Protein AF-A0A2N2G9H5-F1 (afdb_monomer)

Solvent-accessible surface area (backbone atoms only — not comparable to full-atom values): 12113 Å² total; per-residue (Å²): 134,80,86,80,82,79,78,78,81,79,76,74,65,81,78,79,70,80,81,74,80,72,77,79,80,73,71,78,76,74,79,79,77,88,56,74,57,44,46,71,55,47,49,45,27,59,34,49,84,38,62,69,59,37,53,53,45,53,61,76,36,58,95,49,56,60,70,58,28,41,51,41,46,48,41,62,75,26,62,93,36,66,66,42,25,46,45,45,44,53,30,28,74,73,37,44,30,42,76,22,28,35,58,70,42,77,48,70,64,73,96,61,43,79,41,43,39,34,58,36,78,52,44,81,94,37,27,63,55,44,56,25,49,37,52,31,53,51,54,51,47,55,51,53,53,50,49,25,64,73,67,75,45,86,65,97,61,74,86,54,30,36,43,36,18,22,18,33,62,64,66,100,69,68,68,37,54,50,52,45,85,73,36,39,38,39,25,80,75,14,84,53,55,80,46,51,64,43,38,28,57,48,50,54,54,34,44,57,73,47,101

pLDDT: mean 86.91, std 17.07, range [36.56, 98.69]

Secondary structure (DSSP, 8-state):
--PPPPPP--PPPGGGSS---PPP--PPPPPPP--SS-HHHHHHHHHTT-HHHHHHHHHHTTT--HHHHHHHHHHHHTTT-HHHHHHHHHHHHHH--EEEEPPPEEEE-GGG-EEEEEE--S-GGGHHHHHHHHHHHHHHHHHHHHHHHHHTS--S---SS-EEEEEEEESS-S-SEEEETTEEEEETT-TTTTSHHHHHHHHHHHHHHT-

Sequence (211 aa):
MKNPEIPPAMKMPVEAQAKLEKPAIVPPAQPASSLLVLSSRAAEILYADDEPGRKSALASCSGKVEKELVRCLLAVRYADDAKAAGLARDLYDRAEVVAGLEKARRTEFGYRGEIQLVPERPVGRYREHLRWVLSAFT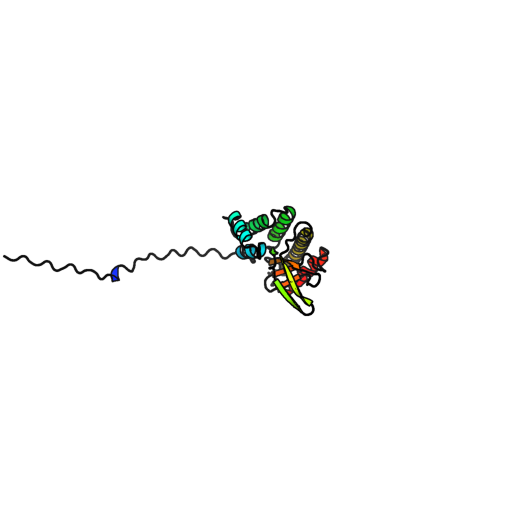EIDDIYSALEKRAGKPMKYRWKGLELRFFRSVNRTTPAAFASAWYVAYNVSGSLMRSAEGVRDTLVHELFHMN

Structure (mmCIF, N/CA/C/O backbone):
data_AF-A0A2N2G9H5-F1
#
_entry.id   AF-A0A2N2G9H5-F1
#
loop_
_atom_site.group_PDB
_atom_site.id
_atom_site.type_symbol
_atom_site.label_atom_id
_atom_site.label_alt_id
_atom_site.label_comp_id
_atom_site.label_asym_id
_atom_site.label_entity_id
_atom_site.label_seq_id
_atom_site.pdbx_PDB_ins_code
_atom_site.Cartn_x
_atom_site.Cartn_y
_atom_site.Cartn_z
_atom_site.occupancy
_atom_site.B_iso_or_equiv
_atom_site.auth_seq_id
_atom_site.auth_comp_id
_atom_site.auth_asym_id
_atom_site.auth_atom_id
_atom_site.pdbx_PDB_model_num
ATOM 1 N N . MET A 1 1 ? -75.885 54.909 -34.859 1.00 43.94 1 MET A N 1
ATOM 2 C CA . MET A 1 1 ? -75.096 56.011 -34.268 1.00 43.94 1 MET A CA 1
ATOM 3 C C . MET A 1 1 ? -74.151 55.412 -33.234 1.00 43.94 1 MET A C 1
ATOM 5 O O . MET A 1 1 ? -74.637 54.715 -32.362 1.00 43.94 1 MET A O 1
ATOM 9 N N . LYS A 1 2 ? -72.842 55.659 -33.411 1.00 45.47 2 LYS A N 1
ATOM 10 C CA . LYS A 1 2 ? -71.681 55.394 -32.529 1.00 45.47 2 LYS A CA 1
ATOM 11 C C . LYS A 1 2 ? -71.500 53.979 -31.936 1.00 45.47 2 LYS A C 1
ATOM 13 O O . LYS A 1 2 ? -72.146 53.609 -30.966 1.00 45.47 2 LYS A O 1
ATOM 18 N N . ASN A 1 3 ? -70.506 53.266 -32.481 1.00 36.56 3 ASN A N 1
ATOM 19 C CA . ASN A 1 3 ? -69.748 52.227 -31.773 1.00 36.56 3 ASN A CA 1
ATOM 20 C C . ASN A 1 3 ? -69.145 52.810 -30.481 1.00 36.56 3 ASN A C 1
ATOM 22 O O . ASN A 1 3 ? -68.511 53.865 -30.563 1.00 36.56 3 ASN A O 1
ATOM 26 N N . PRO A 1 4 ? -69.268 52.136 -29.327 1.00 52.50 4 PRO A N 1
ATOM 27 C CA . PRO A 1 4 ? -68.401 52.384 -28.187 1.00 52.50 4 PRO A CA 1
ATOM 28 C C . PRO A 1 4 ? -67.068 51.641 -28.365 1.00 52.50 4 PRO A C 1
ATOM 30 O O . PRO A 1 4 ? -67.030 50.442 -28.641 1.00 52.50 4 PRO A O 1
ATOM 33 N N . GLU A 1 5 ? -65.977 52.394 -28.244 1.00 44.81 5 GLU A N 1
ATOM 34 C CA . GLU A 1 5 ? -64.592 51.928 -28.292 1.00 44.81 5 GLU A CA 1
ATOM 35 C C . GLU A 1 5 ? -64.309 50.907 -27.181 1.00 44.81 5 GLU A C 1
ATOM 37 O O . GLU A 1 5 ? -64.547 51.161 -26.000 1.00 44.81 5 GLU A O 1
ATOM 42 N N . ILE A 1 6 ? -63.766 49.751 -27.566 1.00 51.91 6 ILE A N 1
ATOM 43 C CA . ILE A 1 6 ? -63.159 48.796 -26.638 1.00 51.91 6 ILE A CA 1
ATOM 44 C C . ILE A 1 6 ? -61.759 49.338 -26.304 1.00 51.91 6 ILE A C 1
ATOM 46 O O . ILE A 1 6 ? -60.957 49.512 -27.227 1.00 51.91 6 ILE A O 1
ATOM 50 N N . PRO A 1 7 ? -61.433 49.617 -25.030 1.00 59.09 7 PRO A N 1
ATOM 51 C CA . PRO A 1 7 ? -60.098 50.066 -24.656 1.00 59.09 7 PRO A CA 1
ATOM 52 C C . PRO A 1 7 ? -59.054 48.971 -24.940 1.00 59.09 7 PRO A C 1
ATOM 54 O O . PRO A 1 7 ? -59.356 47.779 -24.826 1.00 59.09 7 PRO A O 1
ATOM 57 N N . PRO A 1 8 ? -57.819 49.345 -25.314 1.00 53.47 8 PRO A N 1
ATOM 58 C CA . PRO A 1 8 ? -56.785 48.387 -25.675 1.00 53.47 8 PRO A CA 1
ATOM 59 C C . PRO A 1 8 ? -56.435 47.480 -24.492 1.00 53.47 8 PRO A C 1
ATOM 61 O O . PRO A 1 8 ? -56.305 47.933 -23.354 1.00 53.47 8 PRO A O 1
ATOM 64 N N . ALA A 1 9 ? -56.240 46.192 -24.784 1.00 53.19 9 ALA A N 1
ATOM 65 C CA . ALA A 1 9 ? -5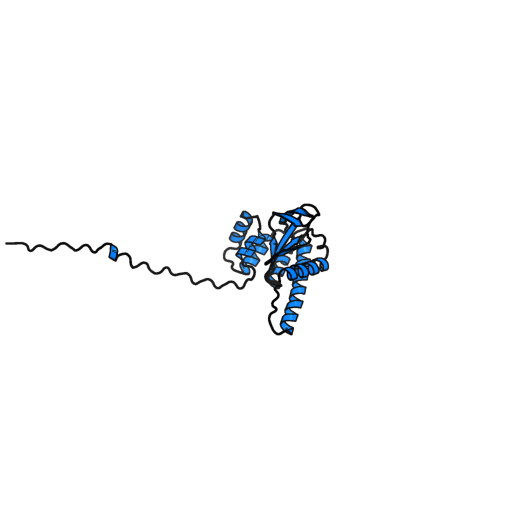5.714 45.222 -23.838 1.00 53.19 9 ALA A CA 1
ATOM 66 C C . ALA A 1 9 ? -54.396 45.743 -23.243 1.00 53.19 9 ALA A C 1
ATOM 68 O O . ALA A 1 9 ? -53.401 45.898 -23.959 1.00 53.19 9 ALA A O 1
ATOM 69 N N . MET A 1 10 ? -54.384 46.009 -21.933 1.00 44.53 10 MET A N 1
ATOM 70 C CA . MET A 1 10 ? -53.147 46.223 -21.191 1.00 44.53 10 MET A CA 1
ATOM 71 C C . MET A 1 10 ? -52.286 44.973 -21.357 1.00 44.53 10 MET A C 1
ATOM 73 O O . MET A 1 10 ? -52.579 43.912 -20.805 1.00 44.53 10 MET A O 1
ATOM 77 N N . LYS A 1 11 ? -51.216 45.100 -22.143 1.00 50.56 11 LYS A N 1
ATOM 78 C CA . LYS A 1 11 ? -50.116 44.142 -22.133 1.00 50.56 11 LYS A CA 1
ATOM 79 C C . LYS A 1 11 ? -49.563 44.128 -20.715 1.00 50.56 11 LYS A C 1
ATOM 81 O O . LYS A 1 11 ? -49.077 45.150 -20.233 1.00 50.56 11 LYS A O 1
ATOM 86 N N . MET A 1 12 ? -49.668 42.984 -20.049 1.00 45.59 12 MET A N 1
ATOM 87 C CA . MET A 1 12 ? -48.975 42.777 -18.786 1.00 45.59 12 MET A CA 1
ATOM 88 C C . MET A 1 12 ? -47.469 43.011 -18.996 1.00 45.59 12 MET A C 1
ATOM 90 O O . MET A 1 12 ? -46.934 42.582 -20.025 1.00 45.59 12 MET A O 1
ATOM 94 N N . PRO A 1 13 ? -46.776 43.680 -18.059 1.00 50.97 13 PRO A N 1
ATOM 95 C CA . PRO A 1 13 ? -45.328 43.813 -18.108 1.00 50.97 13 PRO A CA 1
ATOM 96 C C . PRO A 1 13 ? -44.664 42.432 -18.139 1.00 50.97 13 PRO A C 1
ATOM 98 O O . PRO A 1 13 ? -45.049 41.526 -17.399 1.00 50.97 13 PRO A O 1
ATOM 101 N N . VAL A 1 14 ? -43.631 42.295 -18.974 1.00 52.47 14 VAL A N 1
ATOM 102 C CA . VAL A 1 14 ? -42.796 41.086 -19.142 1.00 52.47 14 VAL A CA 1
ATOM 103 C C . VAL A 1 14 ? -42.164 40.622 -17.814 1.00 52.47 14 VAL A C 1
ATOM 105 O O . VAL A 1 14 ? -41.787 39.463 -17.663 1.00 52.47 14 VAL A O 1
ATOM 108 N N . GLU A 1 15 ? -42.132 41.489 -16.803 1.00 48.41 15 GLU A N 1
ATOM 109 C CA . GLU A 1 15 ? -41.592 41.208 -15.469 1.00 48.41 15 GLU A CA 1
ATOM 110 C C . GLU A 1 15 ? -42.448 40.258 -14.610 1.00 48.41 15 GLU A C 1
ATOM 112 O O . GLU A 1 15 ? -41.979 39.788 -13.577 1.00 48.41 15 GLU A O 1
ATOM 117 N N . ALA A 1 16 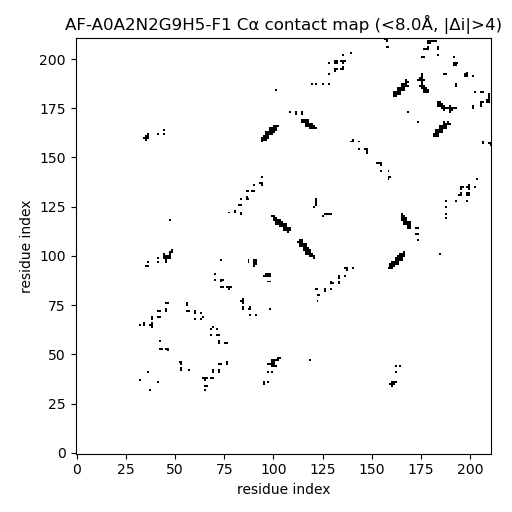? -43.668 39.903 -15.030 1.00 44.44 16 ALA A N 1
ATOM 118 C CA . ALA A 1 16 ? -44.533 38.989 -14.275 1.00 44.44 16 ALA A CA 1
ATOM 119 C C . ALA A 1 16 ? -44.387 37.495 -14.646 1.00 44.44 16 ALA A C 1
ATOM 121 O O . ALA A 1 16 ? -45.103 36.663 -14.090 1.00 44.44 16 ALA A O 1
ATOM 122 N N . GLN A 1 17 ? -43.481 37.125 -15.562 1.00 45.22 17 GLN A N 1
ATOM 123 C CA . GLN A 1 17 ? -43.226 35.716 -15.922 1.00 45.22 17 GLN A CA 1
ATOM 124 C C . GLN A 1 17 ? -41.964 35.121 -15.277 1.00 45.22 17 GLN A C 1
ATOM 126 O O . GLN A 1 17 ? -41.773 33.907 -15.298 1.00 45.22 17 GLN A O 1
ATOM 131 N N . ALA A 1 18 ? -41.130 35.937 -14.632 1.00 46.59 18 ALA A N 1
ATOM 132 C CA . ALA A 1 18 ? -39.901 35.487 -13.985 1.00 46.59 18 ALA A CA 1
ATOM 133 C C . ALA A 1 18 ? -40.125 35.171 -12.497 1.00 46.59 18 ALA A C 1
ATOM 135 O O . ALA A 1 18 ? -39.531 35.807 -11.631 1.00 46.59 18 ALA A O 1
ATOM 136 N N . LYS A 1 19 ? -41.029 34.237 -12.167 1.00 49.28 19 LYS A N 1
ATOM 137 C CA . LYS A 1 19 ? -41.153 33.729 -10.783 1.00 49.28 19 LYS A CA 1
ATOM 138 C C . LYS A 1 19 ? -41.874 32.386 -10.663 1.00 49.28 19 LYS A C 1
ATOM 140 O O . LYS A 1 19 ? -42.685 32.190 -9.770 1.00 49.28 19 LYS A O 1
ATOM 145 N N . LEU A 1 20 ? -41.562 31.439 -11.544 1.00 47.19 20 LEU A N 1
ATOM 146 C CA . LEU A 1 20 ? -41.894 30.022 -11.345 1.00 47.19 20 LEU A CA 1
ATOM 147 C C . LEU A 1 20 ? -40.741 29.124 -11.827 1.00 47.19 20 LEU A C 1
ATOM 149 O O . LEU A 1 20 ? -40.961 28.098 -12.466 1.00 47.19 20 LEU A O 1
ATOM 153 N N . GLU A 1 21 ? -39.492 29.481 -11.515 1.00 50.25 21 GLU A N 1
ATOM 154 C CA . GLU A 1 21 ? -38.440 28.465 -11.494 1.00 50.25 21 GLU A CA 1
ATOM 155 C C . GLU A 1 21 ? -38.675 27.594 -10.261 1.00 50.25 21 GLU A C 1
ATOM 157 O O . GLU A 1 21 ? -38.522 28.026 -9.117 1.00 50.25 21 GLU A O 1
ATOM 162 N N . LYS A 1 22 ? -39.139 26.365 -10.511 1.00 51.03 22 LYS A N 1
ATOM 163 C CA . LYS A 1 22 ? -39.199 25.310 -9.500 1.00 51.03 22 LYS A CA 1
ATOM 164 C C . LYS A 1 22 ? -37.832 25.250 -8.808 1.00 51.03 22 LYS A C 1
ATOM 166 O O . LYS A 1 22 ? -36.831 25.189 -9.524 1.00 51.03 22 LYS A O 1
ATOM 171 N N . PRO A 1 23 ? -37.767 25.238 -7.464 1.00 47.31 23 PRO A N 1
ATOM 172 C CA . PRO A 1 23 ? -36.505 25.057 -6.766 1.00 47.31 23 PRO A CA 1
ATOM 173 C C . PRO A 1 23 ? -35.827 23.811 -7.324 1.00 47.31 23 PRO A C 1
ATOM 175 O O . PRO A 1 23 ? -36.449 22.744 -7.379 1.00 47.31 23 PRO A O 1
ATOM 178 N N . ALA A 1 24 ? -34.583 23.957 -7.779 1.00 52.59 24 ALA A N 1
ATOM 179 C CA . ALA A 1 24 ? -33.766 22.813 -8.134 1.00 52.59 24 ALA A CA 1
ATOM 180 C C . ALA A 1 24 ? -33.787 21.865 -6.932 1.00 52.59 24 ALA A C 1
ATOM 182 O O . ALA A 1 24 ? -33.439 22.258 -5.817 1.00 52.59 24 ALA A O 1
ATOM 183 N N . ILE A 1 25 ? -34.270 20.642 -7.149 1.00 49.50 25 ILE A N 1
ATOM 184 C CA . ILE A 1 25 ? -34.198 19.579 -6.156 1.00 49.50 25 ILE A CA 1
ATOM 185 C C . ILE A 1 25 ? -32.706 19.351 -5.944 1.00 49.50 25 ILE A C 1
ATOM 187 O O . ILE A 1 25 ? -32.054 18.711 -6.767 1.00 49.50 25 ILE A O 1
ATOM 191 N N . VAL A 1 26 ? -32.152 19.949 -4.888 1.00 50.72 26 VAL A N 1
ATOM 192 C CA . VAL A 1 26 ? -30.794 19.664 -4.438 1.00 50.72 26 VAL A CA 1
ATOM 193 C C . VAL A 1 26 ? -30.799 18.173 -4.115 1.00 50.72 26 VAL A C 1
ATOM 195 O O . VAL A 1 26 ? -31.575 17.761 -3.245 1.00 50.72 26 VAL A O 1
ATOM 198 N N . PRO A 1 27 ? -30.027 17.341 -4.838 1.00 51.25 27 PRO A N 1
ATOM 199 C CA . PRO A 1 27 ? -29.947 15.926 -4.525 1.00 51.25 27 PRO A CA 1
ATOM 200 C C . PRO A 1 27 ? -29.579 15.786 -3.047 1.00 51.25 27 PRO A C 1
ATOM 202 O O . PRO A 1 27 ? -28.735 16.558 -2.576 1.00 51.25 27 PRO A O 1
ATOM 205 N N . PRO A 1 28 ? -30.197 14.856 -2.299 1.00 50.81 28 PRO A N 1
ATOM 206 C CA . PRO A 1 28 ? -29.823 14.641 -0.912 1.00 50.81 28 PRO A CA 1
ATOM 207 C C . PRO A 1 28 ? -28.308 14.444 -0.848 1.00 50.81 28 PRO A C 1
ATOM 209 O O . PRO A 1 28 ? -27.750 13.656 -1.617 1.00 50.81 28 PRO A O 1
ATOM 212 N N . ALA A 1 29 ? -27.650 15.218 0.021 1.00 53.72 29 ALA A N 1
ATOM 213 C CA . ALA A 1 29 ? -26.215 15.118 0.231 1.00 53.72 29 ALA A CA 1
ATOM 214 C C . ALA A 1 29 ? -25.878 13.647 0.489 1.00 53.72 29 ALA A C 1
ATOM 216 O O . ALA A 1 29 ? -26.474 13.017 1.367 1.00 53.72 29 ALA A O 1
ATOM 217 N N . GLN A 1 30 ? -24.977 13.087 -0.321 1.00 56.06 30 GLN A N 1
ATOM 218 C CA . GLN A 1 30 ? -24.529 11.719 -0.107 1.00 56.06 30 GLN A CA 1
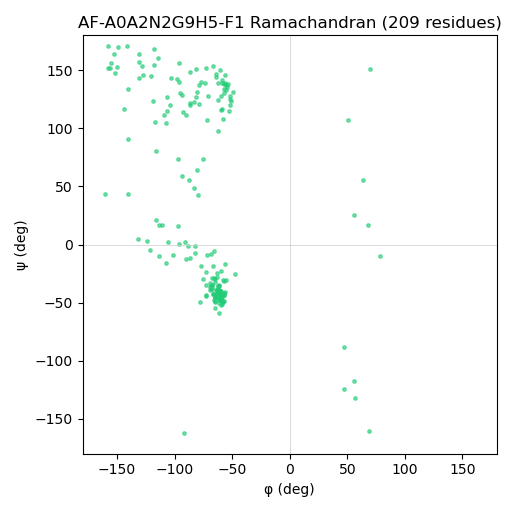ATOM 219 C C . GLN A 1 30 ? -23.991 11.608 1.326 1.00 56.06 30 GLN A C 1
ATOM 221 O O . GLN A 1 30 ? -23.307 12.532 1.783 1.00 56.06 30 GLN A O 1
ATOM 226 N N . PRO A 1 31 ? -24.321 10.529 2.056 1.00 57.75 31 PRO A N 1
ATOM 227 C CA . PRO A 1 31 ? -23.803 10.341 3.401 1.00 57.75 31 PRO A CA 1
ATOM 228 C C . PRO A 1 31 ? -22.274 10.417 3.369 1.00 57.75 31 PRO A C 1
ATOM 230 O O . PRO A 1 31 ? -21.639 9.859 2.473 1.00 57.75 31 PRO A O 1
ATOM 233 N N . ALA A 1 32 ? -21.690 11.141 4.326 1.00 66.12 32 ALA A N 1
ATOM 234 C CA . ALA A 1 32 ? -20.244 11.276 4.431 1.00 66.12 32 ALA A CA 1
ATOM 235 C C . ALA A 1 32 ? -19.599 9.885 4.553 1.00 66.12 32 ALA A C 1
ATOM 237 O O . ALA A 1 32 ? -20.039 9.062 5.359 1.00 66.12 32 ALA A O 1
ATOM 238 N N . SER A 1 33 ? -18.573 9.623 3.740 1.00 68.44 33 SER A N 1
ATOM 239 C CA . SER A 1 33 ? -17.847 8.352 3.762 1.00 68.44 33 SER A CA 1
ATOM 240 C C . SER A 1 33 ? -17.241 8.099 5.145 1.00 68.44 33 SER A C 1
ATOM 242 O O . SER A 1 33 ? -16.682 9.002 5.767 1.00 68.44 33 SER A O 1
ATOM 244 N N . SER A 1 34 ? -17.316 6.852 5.611 1.00 74.31 34 SER A N 1
ATOM 245 C CA . SER A 1 34 ? -16.632 6.409 6.829 1.00 74.31 34 SER A CA 1
ATOM 246 C C . SER A 1 34 ? -15.162 6.046 6.587 1.00 74.31 34 SER A C 1
ATOM 248 O O . SER A 1 34 ? -14.484 5.615 7.517 1.00 74.31 34 SER A O 1
ATOM 250 N N . LEU A 1 35 ? -14.676 6.134 5.344 1.00 79.06 35 LEU A N 1
ATOM 251 C CA . LEU A 1 35 ? -13.315 5.753 4.990 1.00 79.06 35 LEU A CA 1
ATOM 252 C C . LEU A 1 35 ? -12.321 6.853 5.344 1.00 79.06 35 LEU A C 1
ATOM 254 O O . LEU A 1 35 ? -12.456 7.998 4.919 1.00 79.06 35 LEU A O 1
ATOM 258 N N . LEU A 1 36 ? -11.241 6.467 6.023 1.00 86.06 36 LEU A N 1
ATOM 259 C CA . LEU A 1 36 ? -10.101 7.359 6.249 1.00 86.06 36 LEU A CA 1
ATOM 260 C C . LEU A 1 36 ? -9.271 7.586 4.973 1.00 86.06 36 LEU A C 1
ATOM 262 O O . LEU A 1 36 ? -8.598 8.608 4.852 1.00 86.06 36 LEU A O 1
ATOM 266 N N . VAL A 1 37 ? -9.334 6.654 4.014 1.00 90.56 37 VAL A N 1
ATOM 267 C CA . VAL A 1 37 ? -8.837 6.830 2.641 1.00 90.56 37 VAL A CA 1
ATOM 268 C C . VAL A 1 37 ? -10.023 6.729 1.694 1.00 90.56 37 VAL A C 1
ATOM 270 O O . VAL A 1 37 ? -10.540 5.639 1.449 1.00 90.56 37 VAL A O 1
ATOM 273 N N . LEU A 1 38 ? -10.453 7.871 1.160 1.00 94.12 38 LEU A N 1
ATOM 274 C CA . LEU A 1 38 ? -11.573 7.935 0.222 1.00 94.12 38 LEU A CA 1
ATOM 275 C C . LEU A 1 38 ? -11.290 7.108 -1.038 1.00 94.12 38 LEU A C 1
ATOM 277 O O . LEU A 1 38 ? -10.150 6.998 -1.487 1.00 94.12 38 LEU A O 1
ATOM 281 N N . SER A 1 39 ? -12.340 6.580 -1.663 1.00 94.56 39 SER A N 1
ATOM 282 C CA . SER A 1 39 ? -12.217 5.766 -2.879 1.00 94.56 39 SER A CA 1
ATOM 283 C C . SER A 1 39 ? -11.589 6.524 -4.060 1.00 94.56 39 SER A C 1
ATOM 285 O O . SER A 1 39 ? -10.784 5.954 -4.799 1.00 94.56 39 SER A O 1
ATOM 287 N N . SER A 1 40 ? -11.865 7.827 -4.192 1.00 94.31 40 SER A N 1
ATOM 288 C CA . SER A 1 40 ? -11.196 8.717 -5.154 1.00 94.31 40 SER A CA 1
ATOM 289 C C . SER A 1 40 ? -9.691 8.799 -4.899 1.00 94.31 40 SER A C 1
ATOM 291 O O . SER A 1 40 ? -8.885 8.685 -5.824 1.00 94.31 40 SER A O 1
ATOM 293 N N . ARG A 1 41 ? -9.307 8.913 -3.626 1.00 95.81 41 ARG A N 1
ATOM 294 C CA . ARG A 1 41 ? -7.910 8.962 -3.209 1.00 95.81 41 ARG A CA 1
ATOM 295 C C . ARG A 1 41 ? -7.202 7.624 -3.404 1.00 95.81 41 ARG A C 1
ATOM 297 O O . ARG A 1 41 ? -6.064 7.598 -3.864 1.00 95.81 41 ARG A O 1
ATOM 304 N N . ALA A 1 42 ? -7.885 6.513 -3.135 1.00 97.25 42 ALA A N 1
ATOM 305 C CA . ALA A 1 42 ? -7.386 5.176 -3.434 1.00 97.25 42 ALA A CA 1
ATOM 306 C C . ALA A 1 42 ? -7.103 5.010 -4.938 1.00 97.25 42 ALA A C 1
ATOM 308 O O . ALA A 1 42 ? -6.032 4.532 -5.307 1.00 97.25 42 ALA A O 1
ATOM 309 N N . ALA A 1 43 ? -8.012 5.462 -5.812 1.00 97.62 43 ALA A N 1
ATOM 310 C CA . ALA A 1 43 ? -7.796 5.443 -7.260 1.00 97.62 43 ALA A CA 1
ATOM 311 C C . ALA A 1 43 ? -6.581 6.289 -7.678 1.00 97.62 43 ALA A C 1
ATOM 313 O O . ALA A 1 43 ? -5.797 5.867 -8.524 1.00 97.62 43 ALA A O 1
ATOM 314 N N . GLU A 1 44 ? -6.392 7.462 -7.072 1.00 97.12 44 GLU A N 1
ATOM 315 C CA . GLU A 1 44 ? -5.213 8.299 -7.316 1.00 97.12 44 GLU A CA 1
ATOM 316 C C . GLU A 1 44 ? -3.912 7.587 -6.969 1.00 97.12 44 GLU A C 1
ATOM 318 O O . GLU A 1 44 ? -3.017 7.533 -7.804 1.00 97.12 44 GLU A O 1
ATOM 323 N N . ILE A 1 45 ? -3.788 7.022 -5.769 1.00 97.50 45 ILE A N 1
ATOM 324 C CA . ILE A 1 45 ? -2.519 6.415 -5.355 1.00 97.50 45 ILE A CA 1
ATOM 325 C C . ILE A 1 45 ? -2.272 5.065 -6.023 1.00 97.50 45 ILE A C 1
ATOM 327 O O . ILE A 1 45 ? -1.122 4.717 -6.257 1.00 97.50 45 ILE A O 1
ATOM 331 N N . LEU A 1 46 ? -3.308 4.294 -6.367 1.00 98.25 46 LEU A N 1
ATOM 332 C CA . LEU A 1 46 ? -3.125 3.005 -7.043 1.00 98.25 46 LEU A CA 1
ATOM 333 C C . LEU A 1 46 ? -2.509 3.172 -8.433 1.00 98.25 46 LEU A C 1
ATOM 335 O O . LEU A 1 46 ? -1.735 2.315 -8.864 1.00 98.25 46 LEU A O 1
ATOM 339 N N . TYR A 1 47 ? -2.821 4.276 -9.109 1.00 97.75 47 TYR A N 1
ATOM 340 C CA . TYR A 1 47 ? -2.351 4.550 -10.463 1.00 97.75 47 TYR A CA 1
ATOM 341 C C . TYR A 1 47 ? -1.274 5.643 -10.520 1.00 97.75 47 TYR A C 1
ATOM 343 O O . TYR A 1 47 ? -0.535 5.673 -11.492 1.00 97.75 47 TYR A O 1
ATOM 351 N N . ALA A 1 48 ? -1.098 6.452 -9.469 1.00 94.00 48 ALA A N 1
ATOM 352 C CA . ALA A 1 48 ? -0.099 7.517 -9.317 1.00 94.00 48 ALA A CA 1
ATOM 353 C C . ALA A 1 48 ? 0.012 8.459 -10.532 1.00 94.00 48 ALA A C 1
ATOM 355 O O . ALA A 1 48 ? -0.671 9.483 -10.567 1.00 94.00 48 ALA A O 1
ATOM 356 N N . ASP A 1 49 ? 0.860 8.107 -11.503 1.00 92.38 49 ASP A N 1
ATOM 357 C CA . ASP A 1 49 ? 1.141 8.868 -12.730 1.00 92.38 49 ASP A CA 1
ATOM 358 C C . ASP A 1 49 ? 0.491 8.248 -13.996 1.00 92.38 49 ASP A C 1
ATOM 360 O O . ASP A 1 49 ? 0.654 8.757 -15.103 1.00 92.38 49 ASP A O 1
ATOM 364 N N . ASP A 1 50 ? -0.269 7.156 -13.852 1.00 96.50 50 ASP A N 1
ATOM 365 C CA . ASP A 1 50 ? -0.957 6.418 -14.922 1.00 96.50 50 ASP A CA 1
ATOM 366 C C . ASP A 1 50 ? -2.435 6.829 -15.044 1.00 96.50 50 ASP A C 1
ATOM 368 O O . ASP A 1 50 ? -3.362 6.109 -14.660 1.00 96.50 50 ASP A O 1
ATOM 372 N N . GLU A 1 51 ? -2.670 8.027 -15.583 1.00 96.62 51 GLU A N 1
ATOM 373 C CA . GLU A 1 51 ? -4.027 8.543 -15.794 1.00 96.62 51 GLU A CA 1
ATOM 374 C C . GLU A 1 51 ? -4.897 7.664 -16.717 1.00 96.62 51 GLU A C 1
ATOM 376 O O . GLU A 1 51 ? -6.069 7.436 -16.388 1.00 96.62 51 GLU A O 1
ATOM 381 N N . PRO A 1 52 ? -4.387 7.142 -17.853 1.00 97.88 52 PRO A N 1
ATOM 382 C CA . PRO A 1 52 ? -5.162 6.240 -18.702 1.00 97.88 52 PRO A CA 1
ATOM 383 C C . PRO A 1 52 ? -5.570 4.955 -17.972 1.00 97.88 52 PRO A C 1
ATOM 385 O O . PRO A 1 52 ? -6.738 4.560 -18.041 1.00 97.88 52 PRO A O 1
ATOM 388 N N . GLY A 1 53 ? -4.647 4.336 -17.225 1.00 97.44 53 GLY A N 1
ATOM 389 C CA . GLY A 1 53 ? -4.935 3.160 -16.408 1.00 97.44 53 GLY A CA 1
ATOM 390 C C . GLY A 1 53 ? -5.973 3.450 -15.329 1.00 97.44 53 GLY A C 1
ATOM 391 O O . GLY A 1 53 ? -6.922 2.679 -15.172 1.00 97.44 53 GLY A O 1
ATOM 392 N N . ARG A 1 54 ? -5.875 4.609 -14.660 1.00 98.19 54 ARG A N 1
ATOM 393 C CA . ARG A 1 54 ? -6.856 5.054 -13.658 1.00 98.19 54 ARG A CA 1
ATOM 394 C C . ARG A 1 54 ? -8.265 5.141 -14.239 1.00 98.19 54 ARG A C 1
ATOM 396 O O . ARG A 1 54 ? -9.204 4.598 -13.658 1.00 98.19 54 ARG A O 1
ATOM 403 N N . LYS A 1 55 ? -8.420 5.793 -15.396 1.00 98.00 55 LYS A N 1
ATOM 404 C CA . LYS A 1 55 ? -9.719 5.927 -16.078 1.00 98.00 55 LYS A CA 1
ATOM 405 C C . LYS A 1 55 ? -10.295 4.571 -16.480 1.00 98.00 55 LYS A C 1
ATOM 407 O O . LYS A 1 55 ? -11.470 4.313 -16.230 1.00 98.00 55 LYS A O 1
ATOM 412 N N . SER A 1 56 ? -9.465 3.699 -17.052 1.00 98.12 56 SER A N 1
ATOM 413 C CA . SER A 1 56 ? -9.870 2.345 -17.450 1.00 98.12 56 SER A CA 1
ATOM 414 C C . SER A 1 56 ? -10.342 1.506 -16.254 1.00 98.12 56 SER A C 1
ATOM 416 O O . SER A 1 56 ? -11.388 0.852 -16.302 1.00 98.12 56 SER A O 1
ATOM 418 N N . ALA A 1 57 ? -9.621 1.584 -15.134 1.00 97.69 57 ALA A N 1
ATOM 419 C CA . ALA A 1 57 ? -9.973 0.871 -13.913 1.00 97.69 57 ALA A CA 1
ATOM 420 C C . ALA A 1 57 ? -11.270 1.384 -13.279 1.00 97.69 57 ALA A C 1
ATOM 422 O O . ALA A 1 57 ? -12.113 0.583 -12.882 1.00 97.69 57 ALA A O 1
ATOM 423 N N . LEU A 1 58 ? -11.466 2.705 -13.230 1.00 98.06 58 LEU A N 1
ATOM 424 C CA . LEU A 1 58 ? -12.710 3.303 -12.739 1.00 98.06 58 LEU A CA 1
ATOM 425 C C . LEU A 1 58 ? -13.916 2.891 -13.594 1.00 98.06 58 LEU A C 1
ATOM 427 O O . LEU A 1 58 ? -14.962 2.561 -13.040 1.00 98.06 58 LEU A O 1
ATOM 431 N N . ALA A 1 59 ? -13.764 2.842 -14.921 1.00 97.81 59 ALA A N 1
ATOM 432 C CA . ALA A 1 59 ? -14.812 2.349 -15.814 1.00 97.81 59 ALA A CA 1
ATOM 433 C C . ALA A 1 59 ? -15.135 0.865 -15.552 1.00 97.81 59 ALA A C 1
ATOM 435 O O . ALA A 1 59 ? -16.305 0.489 -15.443 1.00 97.81 59 ALA A O 1
ATOM 436 N N . SER A 1 60 ? -14.102 0.037 -15.372 1.00 97.50 60 SER A N 1
ATOM 437 C CA . SER A 1 60 ? -14.239 -1.397 -15.070 1.00 97.50 60 SER A CA 1
ATOM 438 C C . SER A 1 60 ? -14.878 -1.665 -13.701 1.00 97.50 60 SER A C 1
ATOM 440 O O . SER A 1 60 ? -15.546 -2.677 -13.512 1.00 97.50 60 SER A O 1
ATOM 442 N N . CYS A 1 61 ? -14.701 -0.747 -12.749 1.00 97.88 61 CYS A N 1
ATOM 443 C CA . CYS A 1 61 ? -15.289 -0.803 -11.412 1.00 97.88 61 CYS A CA 1
ATOM 444 C C . CYS A 1 61 ? -16.578 0.024 -11.274 1.00 97.88 61 CYS A C 1
ATOM 446 O O . CYS A 1 61 ? -17.006 0.306 -10.151 1.00 97.88 61 CYS A O 1
ATOM 448 N N . SER A 1 62 ? -17.198 0.419 -12.390 1.00 96.06 62 SER A N 1
ATOM 449 C CA . SER A 1 62 ? -18.432 1.208 -12.388 1.00 96.06 62 SER A CA 1
ATOM 450 C C . SER A 1 62 ? -19.560 0.531 -11.594 1.00 96.06 62 SER A C 1
ATOM 452 O O . SER A 1 62 ? -19.654 -0.692 -11.497 1.00 96.06 62 SER A O 1
ATOM 454 N N . GLY A 1 63 ? -20.395 1.349 -10.948 1.00 94.19 63 GLY A N 1
ATOM 455 C CA . GLY A 1 63 ? -21.489 0.887 -10.084 1.00 94.19 63 GLY A CA 1
ATOM 456 C C . GLY A 1 63 ? -21.066 0.432 -8.681 1.00 94.19 63 GLY A C 1
ATOM 457 O O . GLY A 1 63 ? -21.929 0.249 -7.825 1.00 94.19 63 GLY A O 1
ATOM 458 N N . LYS A 1 64 ? -19.764 0.290 -8.402 1.00 95.81 64 LYS A N 1
ATOM 459 C CA . LYS A 1 64 ? -19.253 0.046 -7.046 1.00 95.81 64 LYS A CA 1
ATOM 460 C C . LYS A 1 64 ? -19.038 1.364 -6.309 1.00 95.81 64 LYS A C 1
ATOM 462 O O . LYS A 1 64 ? -18.680 2.372 -6.912 1.00 95.81 64 LYS A O 1
ATOM 467 N N . VAL A 1 65 ? -19.209 1.334 -4.991 1.00 93.81 65 VAL A N 1
ATOM 468 C CA . VAL A 1 65 ? -19.059 2.503 -4.113 1.00 93.81 65 VAL A CA 1
ATOM 469 C C . VAL A 1 65 ? -18.169 2.172 -2.918 1.00 93.81 65 VAL A C 1
ATOM 471 O O . VAL A 1 65 ? -18.034 1.005 -2.548 1.00 93.81 65 VAL A O 1
ATOM 474 N N . GLU A 1 66 ? -17.563 3.199 -2.319 1.00 92.25 66 GLU A N 1
ATOM 475 C CA . GLU A 1 66 ? -16.812 3.100 -1.057 1.00 92.25 66 GLU A CA 1
ATOM 476 C C . GLU A 1 66 ? -15.827 1.910 -1.021 1.00 92.25 66 GLU A C 1
ATOM 478 O O . GLU A 1 66 ? -14.982 1.774 -1.911 1.00 92.25 66 GLU A O 1
ATOM 483 N N . LYS A 1 67 ? -15.939 1.031 -0.013 1.00 94.94 67 LYS A N 1
ATOM 484 C CA . LYS A 1 67 ? -15.081 -0.150 0.184 1.00 94.94 67 LYS A CA 1
ATOM 485 C C . LYS A 1 67 ? -15.066 -1.078 -1.021 1.00 94.94 67 LYS A C 1
ATOM 487 O O . LYS A 1 67 ? -14.009 -1.569 -1.409 1.00 94.94 67 LYS A O 1
ATOM 492 N N . GLU A 1 68 ? -16.223 -1.297 -1.638 1.00 96.50 68 GLU A N 1
ATOM 493 C CA . GLU A 1 68 ? -16.344 -2.189 -2.791 1.00 96.50 68 GLU A CA 1
ATOM 494 C C . GLU A 1 68 ? -15.653 -1.611 -4.026 1.00 96.50 68 GLU A C 1
ATOM 496 O O . GLU A 1 68 ? -15.062 -2.354 -4.815 1.00 96.50 68 GLU A O 1
ATOM 501 N N . LEU A 1 69 ? -15.656 -0.282 -4.168 1.00 97.44 69 LEU A N 1
ATOM 502 C CA . LEU A 1 69 ? -14.881 0.387 -5.207 1.00 97.44 69 LEU A CA 1
ATOM 503 C C . LEU A 1 69 ? -13.377 0.208 -4.964 1.00 97.44 69 LEU A C 1
ATOM 505 O O . LEU A 1 69 ? -12.671 -0.213 -5.877 1.00 97.44 69 LEU A O 1
ATOM 509 N N . VAL A 1 70 ? -12.886 0.435 -3.741 1.00 98.19 70 VAL A N 1
ATOM 510 C CA . VAL A 1 70 ? -11.456 0.253 -3.414 1.00 98.19 70 VAL A CA 1
ATOM 511 C C . VAL A 1 70 ? -11.007 -1.195 -3.628 1.00 98.19 70 VAL A C 1
ATOM 513 O O . VAL A 1 70 ? -9.985 -1.432 -4.274 1.00 98.19 70 VAL A O 1
ATOM 516 N N . ARG A 1 71 ? -11.797 -2.173 -3.171 1.00 97.94 71 ARG A N 1
ATOM 517 C CA . ARG A 1 71 ? -11.544 -3.605 -3.397 1.00 97.94 71 ARG A CA 1
ATOM 518 C C . ARG A 1 71 ? -11.449 -3.952 -4.879 1.00 97.94 71 ARG A C 1
ATOM 520 O O . ARG A 1 71 ? -10.551 -4.693 -5.277 1.00 97.94 71 ARG A O 1
ATOM 527 N N . CYS A 1 72 ? -12.350 -3.411 -5.698 1.00 98.38 72 CYS A N 1
ATOM 528 C CA . CYS A 1 72 ? -12.302 -3.610 -7.142 1.00 98.38 72 CYS A CA 1
ATOM 529 C C . CYS A 1 72 ? -11.061 -2.974 -7.766 1.00 98.38 72 CYS A C 1
ATOM 531 O O . CYS A 1 72 ? -10.364 -3.630 -8.536 1.00 98.38 72 CYS A O 1
ATOM 533 N N . LEU A 1 73 ? -10.737 -1.735 -7.394 1.00 98.56 73 LEU A N 1
ATOM 534 C CA . LEU A 1 73 ? -9.558 -1.040 -7.906 1.00 98.56 73 LEU A CA 1
ATOM 535 C C . LEU A 1 73 ? -8.263 -1.782 -7.553 1.00 98.56 73 LEU A C 1
ATOM 537 O O . LEU A 1 73 ? -7.388 -1.891 -8.409 1.00 98.56 73 LEU A O 1
ATOM 541 N N . LEU A 1 74 ? -8.154 -2.338 -6.340 1.00 98.44 74 LEU A N 1
ATOM 542 C CA . LEU A 1 74 ? -7.046 -3.211 -5.939 1.00 98.44 74 LEU A CA 1
ATOM 543 C C . LEU A 1 74 ? -6.992 -4.478 -6.802 1.00 98.44 74 LEU A C 1
ATOM 545 O O . LEU A 1 74 ? -5.932 -4.817 -7.323 1.00 98.44 74 LEU A O 1
ATOM 549 N N . ALA A 1 75 ? -8.126 -5.151 -7.007 1.00 97.88 75 ALA A N 1
ATOM 550 C CA . ALA A 1 75 ? -8.180 -6.349 -7.842 1.00 97.88 75 ALA A CA 1
ATOM 551 C C . ALA A 1 75 ? -7.732 -6.068 -9.286 1.00 97.88 75 ALA A C 1
ATOM 553 O O . ALA A 1 75 ? -6.924 -6.818 -9.826 1.00 97.88 75 ALA A O 1
ATOM 554 N N . VAL A 1 76 ? -8.192 -4.963 -9.883 1.00 98.12 76 VAL A N 1
ATOM 555 C CA . VAL A 1 76 ? -7.772 -4.537 -11.228 1.00 98.12 76 VAL A CA 1
ATOM 556 C C . VAL A 1 76 ? -6.288 -4.171 -11.242 1.00 98.12 76 VAL A C 1
ATOM 558 O O . VAL A 1 76 ? -5.555 -4.593 -12.134 1.00 98.12 76 VAL A O 1
ATOM 561 N N . ARG A 1 77 ? -5.809 -3.424 -10.237 1.00 98.12 77 ARG A N 1
ATOM 562 C CA . ARG A 1 77 ? -4.429 -2.922 -10.214 1.00 98.12 77 ARG A CA 1
ATOM 563 C C . ARG A 1 77 ? -3.383 -4.032 -10.121 1.00 98.12 77 ARG A C 1
ATOM 565 O O . ARG A 1 77 ? -2.268 -3.847 -10.610 1.00 98.12 77 ARG A O 1
ATOM 572 N N . TYR A 1 78 ? -3.736 -5.149 -9.495 1.00 98.25 78 TYR A N 1
ATOM 573 C CA . TYR A 1 78 ? -2.871 -6.309 -9.284 1.00 98.25 78 TYR A CA 1
ATOM 574 C C . TYR A 1 78 ? -3.304 -7.531 -10.116 1.00 98.25 78 TYR A C 1
ATOM 576 O O . TYR A 1 78 ? -2.886 -8.649 -9.820 1.00 98.25 78 TYR A O 1
ATOM 584 N N . ALA A 1 79 ? -4.135 -7.348 -11.149 1.00 97.50 79 ALA A N 1
ATOM 585 C CA . ALA A 1 79 ? -4.724 -8.448 -11.921 1.00 97.50 79 ALA A CA 1
ATOM 586 C C . ALA A 1 79 ? -3.688 -9.369 -12.600 1.00 97.50 79 ALA A C 1
ATOM 588 O O . ALA A 1 79 ? -3.984 -10.529 -12.878 1.00 97.50 79 ALA A O 1
ATOM 589 N N . ASP A 1 80 ? -2.472 -8.874 -12.835 1.00 97.81 80 ASP A N 1
ATOM 590 C CA . ASP A 1 80 ? -1.347 -9.614 -13.410 1.00 97.81 80 ASP A CA 1
ATOM 591 C C . ASP A 1 80 ? -0.562 -10.471 -12.393 1.00 97.81 80 ASP A C 1
ATOM 593 O O . ASP A 1 80 ? 0.277 -11.277 -12.791 1.00 97.81 80 ASP A O 1
ATOM 597 N N . ASP A 1 81 ? -0.846 -10.360 -11.091 1.00 98.50 81 ASP A N 1
ATOM 598 C CA . ASP A 1 81 ? -0.297 -11.225 -10.039 1.00 98.50 81 ASP A CA 1
ATOM 599 C C . ASP A 1 81 ? -1.383 -11.541 -9.000 1.00 98.50 81 ASP A C 1
ATOM 601 O O . ASP A 1 81 ? -1.551 -10.845 -7.997 1.00 98.50 81 ASP A O 1
ATOM 605 N N . ALA A 1 82 ? -2.109 -12.642 -9.218 1.00 97.88 82 ALA A N 1
ATOM 606 C CA . ALA A 1 82 ? -3.229 -13.052 -8.367 1.00 97.88 82 ALA A CA 1
ATOM 607 C C . ALA A 1 82 ? -2.860 -13.193 -6.877 1.00 97.88 82 ALA A C 1
ATOM 609 O O . ALA A 1 82 ? -3.696 -12.942 -6.007 1.00 97.88 82 ALA A O 1
ATOM 610 N N . LYS A 1 83 ? -1.609 -13.563 -6.560 1.00 98.25 83 LYS A N 1
ATOM 611 C CA . LYS A 1 83 ? -1.150 -13.664 -5.167 1.00 98.25 83 LYS A CA 1
ATOM 612 C C . LYS A 1 83 ? -0.965 -12.277 -4.553 1.00 98.25 83 LYS A C 1
ATOM 614 O O . LYS A 1 83 ? -1.405 -12.057 -3.430 1.00 98.25 83 LYS A O 1
ATOM 619 N N . ALA A 1 84 ? -0.358 -11.340 -5.283 1.00 98.44 84 ALA A N 1
ATOM 620 C CA . ALA A 1 84 ? -0.261 -9.951 -4.837 1.00 98.44 84 ALA A CA 1
ATOM 621 C C . ALA A 1 84 ? -1.650 -9.301 -4.697 1.00 98.44 84 ALA A C 1
ATOM 623 O O . ALA A 1 84 ? -1.900 -8.612 -3.712 1.00 98.44 84 ALA A O 1
ATOM 624 N N . ALA A 1 85 ? -2.580 -9.590 -5.615 1.00 98.31 85 ALA A N 1
ATOM 625 C CA . ALA A 1 85 ? -3.966 -9.126 -5.533 1.00 98.31 85 ALA A CA 1
ATOM 626 C C . ALA A 1 85 ? -4.709 -9.662 -4.299 1.00 98.31 85 ALA A C 1
ATOM 628 O O . ALA A 1 85 ? -5.552 -8.965 -3.737 1.00 98.31 85 ALA A O 1
ATOM 629 N N . GLY A 1 86 ? -4.427 -10.900 -3.877 1.00 98.31 86 GLY A N 1
ATOM 630 C CA . GLY A 1 86 ? -4.899 -11.441 -2.599 1.00 98.31 86 GLY A CA 1
ATOM 631 C C . GLY A 1 86 ? -4.361 -10.628 -1.424 1.00 98.31 86 GLY A C 1
ATOM 632 O O . GLY A 1 86 ? -5.135 -9.989 -0.724 1.00 98.31 86 GLY A O 1
ATOM 633 N N . LEU A 1 87 ? -3.034 -10.544 -1.302 1.00 98.69 87 LEU A N 1
ATOM 634 C CA . LEU A 1 87 ? -2.364 -9.846 -0.198 1.00 98.69 87 LEU A CA 1
ATOM 635 C C . LEU A 1 87 ? -2.778 -8.373 -0.067 1.00 98.69 87 LEU A C 1
ATOM 637 O O . LEU A 1 87 ? -2.985 -7.883 1.039 1.00 98.69 87 LEU A O 1
ATOM 641 N N . ALA A 1 88 ? -2.902 -7.657 -1.187 1.00 98.56 88 ALA A N 1
ATOM 642 C CA . ALA A 1 88 ? -3.289 -6.250 -1.184 1.00 98.56 88 ALA A CA 1
ATOM 643 C C . ALA A 1 88 ? -4.747 -6.046 -0.730 1.00 98.56 88 ALA A C 1
ATOM 645 O O . ALA A 1 88 ? -5.045 -5.060 -0.057 1.00 98.56 88 ALA A O 1
ATOM 646 N N . ARG A 1 89 ? -5.648 -6.981 -1.068 1.00 98.25 89 ARG A N 1
ATOM 647 C CA . ARG A 1 89 ? -7.033 -6.969 -0.575 1.00 98.25 89 ARG A CA 1
ATOM 648 C C . ARG A 1 89 ? -7.107 -7.357 0.895 1.00 98.25 89 ARG A C 1
ATOM 650 O O . ARG A 1 89 ? -7.777 -6.659 1.638 1.00 98.25 89 ARG A O 1
ATOM 657 N N . ASP A 1 90 ? -6.373 -8.382 1.321 1.00 98.38 90 ASP A N 1
ATOM 658 C CA . ASP A 1 90 ? -6.330 -8.801 2.726 1.00 98.38 90 ASP A CA 1
ATOM 659 C C . ASP A 1 90 ? -5.816 -7.667 3.628 1.00 98.38 90 ASP A C 1
ATOM 661 O O . ASP A 1 90 ? -6.363 -7.416 4.701 1.00 98.38 90 ASP A O 1
ATOM 665 N N . LEU A 1 91 ? -4.807 -6.921 3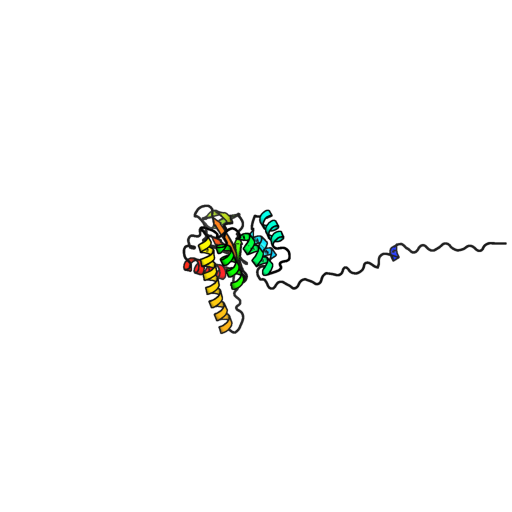.162 1.00 98.12 91 LEU A N 1
ATOM 666 C CA . LEU A 1 91 ? -4.284 -5.742 3.855 1.00 98.12 91 LEU A CA 1
ATOM 667 C C . LEU A 1 91 ? -5.345 -4.640 4.001 1.00 98.12 91 LEU A C 1
ATOM 669 O O . LEU A 1 91 ? -5.496 -4.061 5.081 1.00 98.12 91 LEU A O 1
ATOM 673 N N . TYR A 1 92 ? -6.094 -4.366 2.932 1.00 98.00 92 TYR A N 1
ATOM 674 C CA . TYR A 1 92 ? -7.187 -3.398 2.969 1.00 98.00 92 TYR A CA 1
ATOM 675 C C . TYR A 1 92 ? -8.334 -3.867 3.872 1.00 98.00 92 TYR A C 1
ATOM 677 O O . TYR A 1 92 ? -8.847 -3.096 4.675 1.00 98.00 92 TYR A O 1
ATOM 685 N N . ASP A 1 93 ? -8.707 -5.136 3.800 1.00 96.56 93 ASP A N 1
ATOM 686 C CA . ASP A 1 93 ? -9.814 -5.684 4.577 1.00 96.56 93 ASP A CA 1
ATOM 687 C C . ASP A 1 93 ? -9.500 -5.721 6.076 1.00 96.56 93 ASP A C 1
ATOM 689 O O . ASP A 1 93 ? -10.387 -5.491 6.899 1.00 96.56 93 ASP A O 1
ATOM 693 N N . ARG A 1 94 ? -8.235 -5.971 6.439 1.00 94.44 94 ARG A N 1
ATOM 694 C CA . ARG A 1 94 ? -7.795 -6.018 7.836 1.00 94.44 94 ARG A CA 1
ATOM 695 C C . ARG A 1 94 ? -7.608 -4.634 8.449 1.00 94.44 94 ARG A C 1
ATOM 697 O O . ARG A 1 94 ? -8.079 -4.387 9.557 1.00 94.44 94 ARG A O 1
ATOM 704 N N . ALA A 1 95 ? -6.885 -3.756 7.759 1.00 93.62 95 ALA A N 1
ATOM 705 C CA . ALA A 1 95 ? -6.383 -2.510 8.338 1.00 93.62 95 ALA A CA 1
ATOM 706 C C . ALA A 1 95 ? -6.810 -1.254 7.565 1.00 93.62 95 ALA A C 1
ATOM 708 O O . ALA A 1 95 ? -6.387 -0.154 7.911 1.00 93.62 95 ALA A O 1
ATOM 709 N N . GLU A 1 96 ? -7.622 -1.389 6.514 1.00 95.50 96 GLU A N 1
ATOM 710 C CA . GLU A 1 96 ? -7.999 -0.308 5.589 1.00 95.50 96 GLU A CA 1
ATOM 711 C C . GLU A 1 96 ? -6.781 0.388 4.955 1.00 95.50 96 GLU A C 1
ATOM 713 O O . GLU A 1 96 ? -6.842 1.546 4.541 1.00 95.50 96 GLU A O 1
ATOM 718 N N . VAL A 1 97 ? -5.654 -0.323 4.861 1.00 96.88 97 VAL A N 1
ATOM 719 C CA . VAL A 1 97 ? -4.428 0.185 4.244 1.00 96.88 97 VAL A CA 1
ATOM 720 C C . VAL A 1 97 ? -4.472 -0.072 2.743 1.00 96.88 97 VAL A C 1
ATOM 722 O O . VAL A 1 97 ? -4.585 -1.211 2.291 1.00 96.88 97 VAL A O 1
ATOM 725 N N . VAL A 1 98 ? -4.367 0.994 1.954 1.00 98.12 98 VAL A N 1
ATOM 726 C CA . VAL A 1 98 ? -4.368 0.909 0.491 1.00 98.12 98 VAL A CA 1
ATOM 727 C C . VAL A 1 98 ? -2.928 0.821 -0.009 1.00 98.12 98 VAL A C 1
ATOM 729 O O . VAL A 1 98 ? -2.163 1.779 0.113 1.00 98.12 98 VAL A O 1
ATOM 732 N N . ALA A 1 99 ? -2.575 -0.323 -0.603 1.00 98.19 99 ALA A N 1
ATOM 733 C CA . ALA A 1 99 ? -1.276 -0.584 -1.227 1.00 98.19 99 ALA A CA 1
ATOM 734 C C . ALA A 1 99 ? -1.147 0.122 -2.593 1.00 98.19 99 ALA A C 1
ATOM 736 O O . ALA A 1 99 ? -1.253 -0.507 -3.652 1.00 98.19 99 ALA A O 1
ATOM 737 N N . GLY A 1 100 ? -0.967 1.441 -2.551 1.00 98.12 100 GLY A N 1
ATOM 738 C CA . GLY A 1 100 ? -0.781 2.320 -3.704 1.00 98.12 100 GLY A CA 1
ATOM 739 C C . GLY A 1 100 ? 0.684 2.534 -4.082 1.00 98.12 100 GLY A C 1
ATOM 740 O O . GLY A 1 100 ? 1.575 1.788 -3.688 1.00 98.12 100 GLY A O 1
ATOM 741 N N . LEU A 1 101 ? 0.945 3.582 -4.852 1.00 98.38 101 LEU A N 1
ATOM 742 C CA . LEU A 1 101 ? 2.248 3.926 -5.404 1.00 98.38 101 LEU A CA 1
ATOM 743 C C . LEU A 1 101 ? 2.610 5.369 -5.070 1.00 98.38 101 LEU A C 1
ATOM 745 O O . LEU A 1 101 ? 1.748 6.248 -5.014 1.00 98.38 101 LEU A O 1
ATOM 749 N N . GLU A 1 102 ? 3.898 5.614 -4.852 1.00 96.19 102 GLU A N 1
ATOM 750 C CA . GLU A 1 102 ? 4.415 6.983 -4.803 1.00 96.19 102 GLU A CA 1
ATOM 751 C C . GLU A 1 102 ? 4.640 7.488 -6.227 1.00 96.19 102 GLU A C 1
ATOM 753 O O . GLU A 1 102 ? 4.923 6.696 -7.128 1.00 96.19 102 GLU A O 1
ATOM 758 N N . LYS A 1 103 ? 4.529 8.804 -6.427 1.00 95.38 103 LYS A N 1
ATOM 759 C CA . LYS A 1 103 ? 4.756 9.422 -7.732 1.00 95.38 103 LYS A CA 1
ATOM 760 C C . LYS A 1 103 ? 6.233 9.430 -8.093 1.00 95.38 103 LYS A C 1
ATOM 762 O O . LYS A 1 103 ? 7.109 9.531 -7.227 1.00 95.38 103 LYS A O 1
ATOM 767 N N . ALA A 1 104 ? 6.510 9.400 -9.390 1.00 95.00 104 ALA A N 1
ATOM 768 C CA . ALA A 1 104 ? 7.840 9.681 -9.889 1.00 95.00 104 ALA A CA 1
ATOM 769 C C . ALA A 1 104 ? 8.223 11.116 -9.519 1.00 95.00 104 ALA A C 1
ATOM 771 O O . ALA A 1 104 ? 7.520 12.071 -9.849 1.00 95.00 104 ALA A O 1
ATOM 772 N N . ARG A 1 105 ? 9.350 11.284 -8.829 1.00 92.19 105 ARG A N 1
ATOM 773 C CA . ARG A 1 105 ? 9.854 12.615 -8.480 1.00 92.19 105 ARG A CA 1
ATOM 774 C C . ARG A 1 105 ? 11.348 12.613 -8.238 1.00 92.19 105 ARG A C 1
ATOM 776 O O . ARG A 1 105 ? 11.911 11.616 -7.779 1.00 92.19 105 ARG A O 1
ATOM 783 N N . ARG A 1 106 ? 11.959 13.764 -8.500 1.00 90.25 106 ARG A N 1
ATOM 784 C CA . ARG A 1 106 ? 13.278 14.108 -7.980 1.00 90.25 106 ARG A CA 1
ATOM 785 C C . ARG A 1 106 ? 13.120 14.933 -6.725 1.00 90.25 106 ARG A C 1
ATOM 787 O O . ARG A 1 106 ? 12.207 15.749 -6.630 1.00 90.25 106 ARG A O 1
ATOM 794 N N . THR A 1 107 ? 13.957 14.662 -5.745 1.00 84.56 107 THR A N 1
ATOM 795 C CA . THR A 1 107 ? 13.890 15.331 -4.452 1.00 84.56 107 THR A CA 1
ATOM 796 C C . THR A 1 107 ? 15.236 15.231 -3.767 1.00 84.56 107 THR A C 1
ATOM 798 O O . THR A 1 107 ? 15.972 14.269 -3.974 1.00 84.56 107 THR A O 1
ATOM 801 N N . GLU A 1 108 ? 15.545 16.204 -2.925 1.00 81.06 108 GLU A N 1
ATOM 802 C CA . GLU A 1 108 ? 16.737 16.177 -2.087 1.00 81.06 108 GLU A CA 1
ATOM 803 C C . GLU A 1 108 ? 16.379 15.595 -0.719 1.00 81.06 108 GLU A C 1
ATOM 805 O O . GLU A 1 108 ? 15.414 16.022 -0.087 1.00 81.06 108 GLU A O 1
ATOM 810 N N . PHE A 1 109 ? 17.141 14.601 -0.262 1.00 72.88 109 PHE A N 1
ATOM 811 C CA . PHE A 1 109 ? 17.025 14.068 1.100 1.00 72.88 109 PHE A CA 1
ATOM 812 C C . PHE A 1 109 ? 18.327 14.326 1.859 1.00 72.88 109 PHE A C 1
ATOM 814 O O . PHE A 1 109 ? 19.188 13.451 1.989 1.00 72.88 109 PHE A O 1
ATOM 821 N N . GLY A 1 110 ? 18.468 15.556 2.357 1.00 71.19 110 GLY A N 1
ATOM 822 C CA . GLY A 1 110 ? 19.610 15.983 3.165 1.00 71.19 110 GLY A CA 1
ATOM 823 C C . GLY A 1 110 ? 20.951 15.770 2.456 1.00 71.19 110 GLY A C 1
ATOM 824 O O . GLY A 1 110 ? 21.112 16.099 1.285 1.00 71.19 110 GLY A O 1
ATOM 825 N N . TYR A 1 111 ? 21.916 15.173 3.163 1.00 67.69 111 TYR A N 1
ATOM 826 C CA . TYR A 1 111 ? 23.301 14.999 2.696 1.00 67.69 111 TYR A CA 1
ATOM 827 C C . TYR A 1 111 ? 23.473 14.060 1.485 1.00 67.69 111 TYR A C 1
ATOM 829 O O . TYR A 1 111 ? 24.584 13.897 0.987 1.00 67.69 111 TYR A O 1
ATOM 837 N N . ARG A 1 112 ? 22.403 13.398 1.029 1.00 70.50 112 ARG A N 1
ATOM 838 C CA . ARG A 1 112 ? 22.444 12.396 -0.050 1.00 70.50 112 ARG A CA 1
ATOM 839 C C . ARG A 1 112 ? 22.279 12.999 -1.447 1.00 70.50 112 ARG A C 1
ATOM 841 O O . ARG A 1 112 ? 22.338 12.253 -2.422 1.00 70.50 112 ARG A O 1
ATOM 848 N N . GLY A 1 113 ? 22.102 14.318 -1.531 1.00 78.44 113 GLY A N 1
ATOM 849 C CA . GLY A 1 113 ? 21.886 15.034 -2.783 1.00 78.44 113 GLY A CA 1
ATOM 850 C C . GLY A 1 113 ? 20.534 14.714 -3.419 1.00 78.44 113 GLY A C 1
ATOM 851 O O . GLY A 1 113 ? 19.604 14.244 -2.754 1.00 78.44 113 GLY A O 1
ATOM 852 N N . GLU A 1 114 ? 20.436 14.984 -4.719 1.00 85.75 114 GLU A N 1
ATOM 853 C CA . GLU A 1 114 ? 19.242 14.707 -5.510 1.00 85.75 114 GLU A CA 1
ATOM 854 C C . GLU A 1 114 ? 19.066 13.195 -5.710 1.00 85.75 114 GLU A C 1
ATOM 856 O O . GLU A 1 114 ? 19.965 12.486 -6.170 1.00 85.75 114 GLU A O 1
ATOM 861 N N . ILE A 1 115 ? 17.877 12.697 -5.382 1.00 87.75 115 ILE A N 1
ATOM 862 C CA . ILE A 1 115 ? 17.494 11.305 -5.589 1.00 87.75 115 ILE A CA 1
ATOM 863 C C . ILE A 1 115 ? 16.278 11.227 -6.505 1.00 87.75 115 ILE A C 1
ATOM 865 O O . ILE A 1 115 ? 15.374 12.059 -6.443 1.00 87.75 115 ILE A O 1
ATOM 869 N N . GLN A 1 116 ? 16.230 10.186 -7.332 1.00 92.06 116 GLN A N 1
ATOM 870 C CA . GLN A 1 116 ? 15.088 9.901 -8.191 1.00 92.06 116 GLN A CA 1
ATOM 871 C C . GLN A 1 116 ? 14.282 8.744 -7.603 1.00 92.06 116 GLN A C 1
ATOM 873 O O . GLN A 1 116 ? 14.782 7.624 -7.461 1.00 92.06 116 GLN A O 1
ATOM 878 N N . LEU A 1 117 ? 13.016 9.014 -7.307 1.00 93.50 117 LEU A N 1
ATOM 879 C CA . LEU A 1 117 ? 12.023 8.013 -6.940 1.00 93.50 117 LEU A CA 1
ATOM 880 C C . LEU A 1 117 ? 11.189 7.652 -8.166 1.00 93.50 117 LEU A C 1
ATOM 882 O O . LEU A 1 117 ? 10.879 8.522 -8.983 1.00 93.50 117 LEU A O 1
ATOM 886 N N . VAL A 1 118 ? 10.835 6.377 -8.291 1.00 95.19 118 VAL A N 1
ATOM 887 C CA . VAL A 1 118 ? 9.929 5.869 -9.322 1.00 95.19 118 VAL A CA 1
ATOM 888 C C . VAL A 1 118 ? 8.851 4.976 -8.693 1.00 95.19 118 VAL A C 1
ATOM 890 O O . VAL A 1 118 ? 9.160 4.233 -7.754 1.00 95.19 118 VAL A O 1
ATOM 893 N N . PRO A 1 119 ? 7.606 5.015 -9.197 1.00 97.25 119 PRO A N 1
ATOM 894 C CA . PRO A 1 119 ? 6.563 4.081 -8.792 1.00 97.25 119 PRO A CA 1
ATOM 895 C C . PRO A 1 119 ? 7.020 2.637 -9.032 1.00 97.25 119 PRO A C 1
ATOM 897 O O . PRO A 1 119 ? 7.532 2.317 -10.104 1.00 97.25 119 PRO A O 1
ATOM 900 N N . GLU A 1 120 ? 6.824 1.749 -8.059 1.00 97.12 120 GLU A N 1
ATOM 901 C CA . GLU A 1 120 ? 7.186 0.334 -8.195 1.00 97.12 120 GLU A CA 1
ATOM 902 C C . GLU A 1 120 ? 6.154 -0.523 -7.465 1.00 97.12 120 GLU A C 1
ATOM 904 O O . GLU A 1 120 ? 5.992 -0.416 -6.250 1.00 97.12 120 GLU A O 1
ATOM 909 N N . ARG A 1 121 ? 5.434 -1.371 -8.210 1.00 97.56 121 ARG A N 1
ATOM 910 C CA . ARG A 1 121 ? 4.448 -2.272 -7.609 1.00 97.56 121 ARG A CA 1
ATOM 911 C C . ARG A 1 121 ? 5.154 -3.414 -6.872 1.00 97.56 121 ARG A C 1
ATOM 913 O O . ARG A 1 121 ? 6.082 -4.009 -7.422 1.00 97.56 121 ARG A O 1
ATOM 920 N N . PRO A 1 122 ? 4.669 -3.817 -5.689 1.00 97.56 122 PRO A N 1
ATOM 921 C CA . PRO A 1 122 ? 5.197 -4.971 -4.971 1.00 97.56 122 PRO A CA 1
ATOM 922 C C . PRO A 1 122 ? 4.633 -6.292 -5.539 1.00 97.56 122 PRO A C 1
ATOM 924 O O . PRO A 1 122 ? 3.904 -7.021 -4.873 1.00 97.56 122 PRO A O 1
ATOM 927 N N . VAL A 1 123 ? 4.955 -6.595 -6.799 1.00 98.38 123 VAL A N 1
ATOM 928 C CA . VAL A 1 123 ? 4.546 -7.814 -7.529 1.00 98.38 123 VAL A CA 1
ATOM 929 C C . VAL A 1 123 ? 5.759 -8.648 -7.937 1.00 98.38 123 VAL A C 1
ATOM 931 O O . VAL A 1 123 ? 6.901 -8.184 -7.850 1.00 98.38 123 VAL A O 1
ATOM 934 N N . GLY A 1 124 ? 5.545 -9.891 -8.381 1.00 97.31 124 GLY A N 1
ATOM 935 C CA . GLY A 1 124 ? 6.623 -10.750 -8.874 1.00 97.31 124 GLY A CA 1
ATOM 936 C C . GLY A 1 124 ? 7.736 -10.916 -7.834 1.00 97.31 124 GLY A C 1
ATOM 937 O O . GLY A 1 124 ? 7.489 -11.403 -6.730 1.00 97.31 124 GLY A O 1
ATOM 938 N N . ARG A 1 125 ? 8.959 -10.467 -8.156 1.00 96.25 125 ARG A N 1
ATOM 939 C CA . ARG A 1 125 ? 10.110 -10.529 -7.231 1.00 96.25 125 ARG A CA 1
ATOM 940 C C . ARG A 1 125 ? 9.930 -9.702 -5.953 1.00 96.25 125 ARG A C 1
ATOM 942 O O . ARG A 1 125 ? 10.560 -10.011 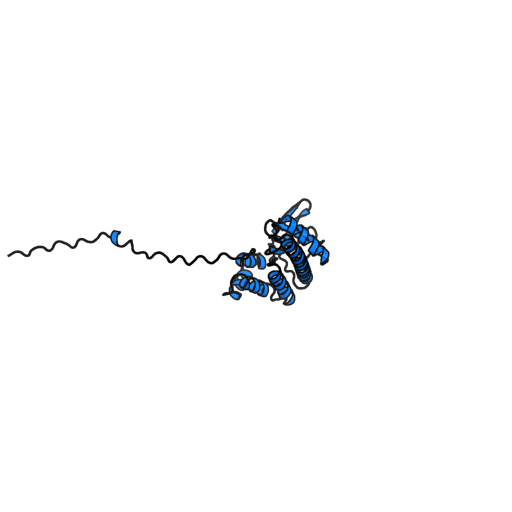-4.951 1.00 96.25 125 ARG A O 1
ATOM 949 N N . TYR A 1 126 ? 9.091 -8.667 -5.989 1.00 97.50 126 TYR A N 1
ATOM 950 C CA . TYR A 1 126 ? 8.829 -7.784 -4.851 1.00 97.50 126 TYR A CA 1
ATOM 951 C C . TYR A 1 126 ? 7.573 -8.167 -4.065 1.00 97.50 126 TYR A C 1
ATOM 953 O O . TYR A 1 126 ? 7.252 -7.517 -3.073 1.00 97.50 126 TYR A O 1
ATOM 961 N N . ARG A 1 127 ? 6.869 -9.235 -4.459 1.00 98.00 127 ARG A N 1
ATOM 962 C CA . ARG A 1 127 ? 5.641 -9.679 -3.782 1.00 98.00 127 ARG A CA 1
ATOM 963 C C . ARG A 1 127 ? 5.845 -9.971 -2.298 1.00 98.00 127 ARG A C 1
ATOM 965 O O . ARG A 1 127 ? 4.940 -9.769 -1.495 1.00 98.00 127 ARG A O 1
ATOM 972 N N . GLU A 1 128 ? 7.039 -10.417 -1.931 1.00 98.19 128 GLU A N 1
ATOM 973 C CA . GLU A 1 128 ? 7.392 -10.706 -0.546 1.00 98.19 128 GLU A CA 1
ATOM 974 C C . GLU A 1 128 ? 7.234 -9.479 0.373 1.00 98.19 128 GLU A C 1
ATOM 976 O O . GLU A 1 128 ? 6.816 -9.621 1.520 1.00 98.19 128 GLU A O 1
ATOM 981 N N . HIS A 1 129 ? 7.434 -8.263 -0.150 1.00 98.19 129 HIS A N 1
ATOM 982 C CA . HIS A 1 129 ? 7.195 -7.034 0.606 1.00 98.19 129 HIS A CA 1
ATOM 983 C C . HIS A 1 129 ? 5.725 -6.879 1.008 1.00 98.19 129 HIS A C 1
ATOM 985 O O . HIS A 1 129 ? 5.464 -6.517 2.150 1.00 98.19 129 HIS A O 1
ATOM 991 N N . LEU A 1 130 ? 4.759 -7.209 0.136 1.00 98.06 130 LEU A N 1
ATOM 992 C CA . LEU A 1 130 ? 3.338 -7.197 0.519 1.00 98.06 130 LEU A CA 1
ATOM 993 C C . LEU A 1 130 ? 3.041 -8.205 1.625 1.00 98.06 130 LEU A C 1
ATOM 995 O O . LEU A 1 130 ? 2.267 -7.905 2.529 1.00 98.06 130 LEU A O 1
ATOM 999 N N . ARG A 1 131 ? 3.669 -9.385 1.577 1.00 98.50 131 ARG A N 1
ATOM 1000 C CA . ARG A 1 131 ? 3.501 -10.408 2.615 1.00 98.50 131 ARG A CA 1
ATOM 1001 C C . ARG A 1 131 ? 4.018 -9.911 3.966 1.00 98.50 131 ARG A C 1
ATOM 1003 O O . ARG A 1 131 ? 3.344 -10.080 4.978 1.00 98.50 131 ARG A O 1
ATOM 1010 N N . TRP A 1 132 ? 5.192 -9.282 3.981 1.00 98.69 132 TRP A N 1
ATOM 1011 C CA . TRP A 1 132 ? 5.770 -8.694 5.191 1.00 98.69 132 TRP A CA 1
ATOM 1012 C C . TRP A 1 132 ? 4.953 -7.516 5.717 1.00 98.69 132 TRP A C 1
ATOM 1014 O O . TRP A 1 132 ? 4.700 -7.448 6.914 1.00 98.69 132 TRP A O 1
ATOM 1024 N N . VAL A 1 133 ? 4.489 -6.632 4.833 1.00 98.44 133 VAL A N 1
ATOM 1025 C CA . VAL A 1 133 ? 3.613 -5.506 5.184 1.00 98.44 133 VAL A CA 1
ATOM 1026 C C . VAL A 1 133 ? 2.306 -6.004 5.802 1.00 98.44 133 VAL A C 1
ATOM 1028 O O . VAL A 1 133 ? 1.905 -5.498 6.845 1.00 98.44 133 VAL A O 1
ATOM 1031 N N . LEU A 1 134 ? 1.656 -7.005 5.201 1.00 98.50 134 LEU A N 1
ATOM 1032 C CA . LEU A 1 134 ? 0.431 -7.592 5.745 1.00 98.50 134 LEU A CA 1
ATOM 1033 C C . LEU A 1 134 ? 0.661 -8.187 7.140 1.00 98.50 134 LEU A C 1
ATOM 1035 O O . LEU A 1 134 ? -0.129 -7.930 8.046 1.00 98.50 134 LEU A O 1
ATOM 1039 N N . SER A 1 135 ? 1.756 -8.932 7.329 1.00 98.38 135 SER A N 1
ATOM 1040 C CA . SER A 1 135 ? 2.137 -9.465 8.646 1.00 98.38 135 SER A CA 1
ATOM 1041 C C . SER A 1 135 ? 2.324 -8.341 9.666 1.00 98.38 135 SER A C 1
ATOM 1043 O O . SER A 1 135 ? 1.729 -8.378 10.738 1.00 98.38 135 SER A O 1
ATOM 1045 N N . ALA A 1 136 ? 3.078 -7.301 9.302 1.00 98.19 136 ALA A N 1
ATOM 1046 C CA . ALA A 1 136 ? 3.343 -6.165 10.173 1.00 98.19 136 ALA A CA 1
ATOM 1047 C C . ALA A 1 136 ? 2.058 -5.432 10.574 1.00 98.19 136 ALA A C 1
ATOM 1049 O O . ALA A 1 136 ? 1.844 -5.183 11.755 1.00 98.19 136 ALA A O 1
ATOM 1050 N N . PHE A 1 137 ? 1.173 -5.123 9.622 1.00 97.88 137 PHE A N 1
ATOM 1051 C CA . PHE A 1 137 ? -0.096 -4.464 9.937 1.00 97.88 137 PHE A CA 1
ATOM 1052 C C . PHE A 1 137 ? -1.051 -5.353 10.732 1.00 97.88 137 PHE A C 1
ATOM 1054 O O . PHE A 1 137 ? -1.820 -4.824 11.527 1.00 97.88 137 PHE A O 1
ATOM 1061 N N . THR A 1 138 ? -0.983 -6.676 10.570 1.00 97.38 138 THR A N 1
ATOM 1062 C CA . THR A 1 138 ? -1.738 -7.609 11.418 1.00 97.38 138 THR A CA 1
ATOM 1063 C C . THR A 1 138 ? -1.259 -7.526 12.868 1.00 97.38 138 THR A C 1
ATOM 1065 O O . THR A 1 138 ? -2.071 -7.316 13.763 1.00 97.38 138 THR A O 1
ATOM 1068 N N . GLU A 1 139 ? 0.056 -7.598 13.100 1.00 96.94 139 GLU A N 1
ATOM 1069 C CA . GLU A 1 139 ? 0.647 -7.496 14.443 1.00 96.94 139 GLU A CA 1
ATOM 1070 C C . GLU A 1 139 ? 0.392 -6.125 15.090 1.00 96.94 139 GLU A C 1
ATOM 1072 O O . GLU A 1 139 ? 0.011 -6.043 16.258 1.00 96.94 139 GLU A O 1
ATOM 1077 N N . ILE A 1 140 ? 0.566 -5.040 14.329 1.00 95.75 140 ILE A N 1
ATOM 1078 C CA . ILE A 1 140 ? 0.280 -3.673 14.784 1.00 95.75 140 ILE A CA 1
ATOM 1079 C C . ILE A 1 140 ? -1.195 -3.561 15.177 1.00 95.75 140 ILE A C 1
ATOM 1081 O O . ILE A 1 140 ? -1.508 -3.075 16.264 1.00 95.75 140 ILE A O 1
ATOM 1085 N N . ASP A 1 141 ? -2.104 -4.039 14.327 1.00 95.19 141 ASP A N 1
ATOM 1086 C CA . ASP A 1 141 ? -3.533 -4.004 14.610 1.00 95.19 141 ASP A CA 1
ATOM 1087 C C . ASP A 1 141 ? -3.902 -4.767 15.887 1.00 95.19 141 ASP A C 1
ATOM 1089 O O . ASP A 1 141 ? -4.637 -4.237 16.723 1.00 95.19 141 ASP A O 1
ATOM 1093 N N . ASP A 1 142 ? -3.354 -5.968 16.073 1.00 95.75 142 ASP A N 1
ATOM 1094 C CA . ASP A 1 142 ? -3.597 -6.781 17.266 1.00 95.75 142 ASP A CA 1
ATOM 1095 C C . ASP A 1 142 ? -3.145 -6.061 18.543 1.00 95.75 142 ASP A C 1
ATOM 1097 O O . ASP A 1 142 ? -3.887 -6.011 19.531 1.00 95.75 142 ASP A O 1
ATOM 1101 N N . ILE A 1 143 ? -1.959 -5.445 18.518 1.00 94.94 143 ILE A N 1
ATOM 1102 C CA . ILE A 1 143 ? -1.407 -4.709 19.661 1.00 94.94 143 ILE A CA 1
ATOM 1103 C C . ILE A 1 143 ? -2.272 -3.492 19.994 1.00 94.94 143 ILE A C 1
ATOM 1105 O O . ILE A 1 143 ? -2.715 -3.346 21.136 1.00 94.94 143 ILE A O 1
ATOM 1109 N N . TYR A 1 144 ? -2.531 -2.612 19.024 1.00 93.81 144 TYR A N 1
ATOM 1110 C CA . TYR A 1 144 ? -3.266 -1.375 19.293 1.00 93.81 144 TYR A CA 1
ATOM 1111 C C . TYR A 1 144 ? -4.735 -1.639 19.642 1.00 93.81 144 TYR A C 1
ATOM 1113 O O . TYR A 1 144 ? -5.261 -1.000 20.555 1.00 93.81 144 TYR A O 1
ATOM 1121 N N . SER A 1 145 ? -5.366 -2.643 19.026 1.00 94.12 145 SER A N 1
ATOM 1122 C CA . SER A 1 145 ? -6.719 -3.077 19.398 1.00 94.12 145 SER A CA 1
ATOM 1123 C C . SER A 1 145 ? -6.769 -3.624 20.832 1.00 94.12 145 SER A C 1
ATOM 1125 O O . SER A 1 145 ? -7.706 -3.340 21.584 1.00 94.12 145 SER A O 1
ATOM 1127 N N . ALA A 1 146 ? -5.749 -4.375 21.264 1.00 96.06 146 ALA A N 1
ATOM 1128 C CA . ALA A 1 146 ? -5.648 -4.840 22.647 1.00 96.06 146 ALA A CA 1
ATOM 1129 C C . ALA A 1 146 ? -5.437 -3.681 23.639 1.00 96.06 146 ALA A C 1
ATOM 1131 O O . ALA A 1 146 ? -6.023 -3.687 24.727 1.00 96.06 146 ALA A O 1
ATOM 1132 N N . LEU A 1 147 ? -4.641 -2.672 23.266 1.00 95.25 147 LEU A N 1
ATOM 1133 C CA . LEU A 1 147 ? -4.428 -1.468 24.072 1.00 95.25 147 LEU A CA 1
ATOM 1134 C C . LEU A 1 147 ? -5.711 -0.644 24.227 1.00 95.25 147 LEU A C 1
ATOM 1136 O O . LEU A 1 147 ? -6.039 -0.268 25.352 1.00 95.25 147 LEU A O 1
ATOM 1140 N N . GLU A 1 148 ? -6.468 -0.421 23.149 1.00 95.31 148 GLU A N 1
ATOM 1141 C CA . GLU A 1 148 ? -7.781 0.240 23.207 1.00 95.31 148 GLU A CA 1
ATOM 1142 C C . GLU A 1 148 ? -8.743 -0.494 24.136 1.00 95.31 148 GLU A C 1
ATOM 1144 O O . GLU A 1 148 ? -9.344 0.112 25.028 1.00 95.31 148 GLU A O 1
ATOM 1149 N N . LYS A 1 149 ? -8.840 -1.819 23.977 1.00 96.31 149 LYS A N 1
ATOM 1150 C CA . LYS A 1 149 ? -9.694 -2.659 24.820 1.00 96.31 149 LYS A CA 1
ATOM 1151 C C . LYS A 1 149 ? -9.314 -2.546 26.295 1.00 96.31 149 LYS A C 1
ATOM 1153 O O . LYS A 1 149 ? -10.194 -2.437 27.144 1.00 96.31 149 LYS A O 1
ATOM 1158 N N . ARG A 1 150 ? -8.014 -2.554 26.608 1.00 96.88 150 ARG A N 1
ATOM 1159 C CA . ARG A 1 150 ? -7.512 -2.406 27.982 1.00 96.88 150 ARG A CA 1
ATOM 1160 C C . ARG A 1 150 ? -7.764 -1.007 28.544 1.00 96.88 150 ARG A C 1
ATOM 1162 O O . ARG A 1 150 ? -8.055 -0.878 29.729 1.00 96.88 150 ARG A O 1
ATOM 1169 N N . ALA A 1 151 ? -7.629 0.027 27.719 1.00 95.31 151 ALA A N 1
ATOM 1170 C CA . ALA A 1 151 ? -7.833 1.414 28.122 1.00 95.31 151 ALA A CA 1
ATOM 1171 C C . ALA A 1 151 ? -9.319 1.797 28.241 1.00 95.31 151 ALA A C 1
ATOM 1173 O O . ALA A 1 151 ? -9.630 2.810 28.866 1.00 95.31 151 ALA A O 1
ATOM 1174 N N . GLY A 1 152 ? -10.223 1.025 27.626 1.00 96.06 152 GLY A N 1
ATOM 1175 C CA . GLY A 1 152 ? -11.661 1.301 27.598 1.00 96.06 152 GLY A CA 1
ATOM 1176 C C . GLY A 1 152 ? -12.034 2.544 26.785 1.00 96.06 152 GLY A C 1
ATOM 1177 O O . GLY A 1 152 ? -13.126 3.083 26.952 1.00 96.06 152 GLY A O 1
ATOM 1178 N N . LYS A 1 153 ? -11.128 3.035 25.933 1.00 94.31 153 LYS A N 1
ATOM 1179 C CA . LYS A 1 153 ? -11.332 4.221 25.097 1.00 94.31 153 LYS A CA 1
ATOM 1180 C C . LYS A 1 153 ? -10.538 4.113 23.793 1.00 94.31 153 LYS A C 1
ATOM 1182 O O . LYS A 1 153 ? -9.475 3.489 23.806 1.00 94.31 153 LYS A O 1
ATOM 1187 N N . PRO A 1 154 ? -11.000 4.767 22.712 1.00 90.88 154 PRO A N 1
ATOM 1188 C CA . PRO A 1 154 ? -10.237 4.848 21.477 1.00 90.88 154 PRO A CA 1
ATOM 1189 C C . PRO A 1 154 ? -8.874 5.509 21.689 1.00 90.88 154 PRO A C 1
ATOM 1191 O O . PRO A 1 154 ? -8.742 6.482 22.445 1.00 90.88 154 PRO A O 1
ATOM 1194 N N . MET A 1 155 ? -7.862 4.996 21.002 1.00 88.38 155 MET A N 1
ATOM 1195 C CA . MET A 1 155 ? -6.520 5.558 21.004 1.00 88.38 155 MET A CA 1
ATOM 1196 C C . MET A 1 155 ? -6.469 6.776 20.079 1.00 88.38 155 MET A C 1
ATOM 1198 O O . MET A 1 155 ? -6.967 6.761 18.958 1.00 88.38 155 MET A O 1
ATOM 1202 N N . LYS A 1 156 ? -5.802 7.844 20.530 1.00 89.88 156 LYS A N 1
ATOM 1203 C CA . LYS A 1 156 ? -5.468 9.008 19.688 1.00 89.88 156 LYS A CA 1
ATOM 1204 C C . LYS A 1 156 ? -4.187 8.747 18.894 1.00 89.88 156 LYS A C 1
ATOM 1206 O O . LYS A 1 156 ? -3.248 9.529 18.945 1.00 89.88 156 LYS A O 1
ATOM 1211 N N . TYR A 1 157 ? -4.134 7.592 18.252 1.00 89.44 157 TYR A N 1
ATOM 1212 C CA . TYR A 1 157 ? -3.029 7.149 17.421 1.00 89.44 157 TYR A CA 1
ATOM 1213 C C . TYR A 1 157 ? -3.649 6.448 16.221 1.00 89.44 157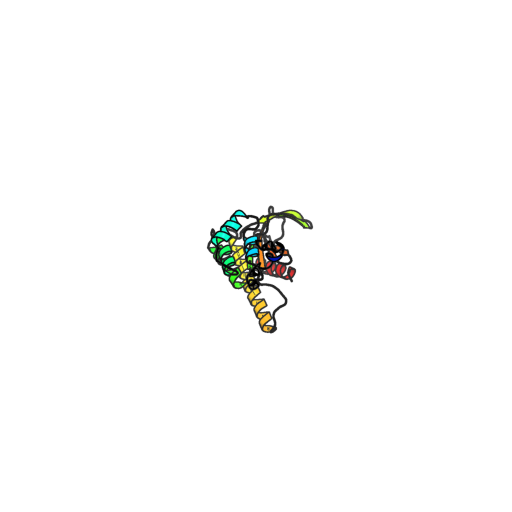 TYR A C 1
ATOM 1215 O O . TYR A 1 157 ? -4.578 5.666 16.387 1.00 89.44 157 TYR A O 1
ATOM 1223 N N . ARG A 1 158 ? -3.192 6.733 15.012 1.00 90.38 158 ARG A N 1
ATOM 1224 C CA . ARG A 1 158 ? -3.755 6.184 13.784 1.00 90.38 158 ARG A CA 1
ATOM 1225 C C . ARG A 1 158 ? -2.819 5.132 13.211 1.00 90.38 158 ARG A C 1
ATOM 1227 O O . ARG A 1 158 ? -1.730 5.457 12.748 1.00 90.38 158 ARG A O 1
ATOM 1234 N N . TRP A 1 159 ? -3.293 3.889 13.181 1.00 92.38 159 TRP A N 1
ATOM 1235 C CA . TRP A 1 159 ? -2.620 2.755 12.528 1.00 92.38 159 TRP A CA 1
ATOM 1236 C C . TRP A 1 159 ? -3.472 2.084 11.436 1.00 92.38 159 TRP A C 1
ATOM 1238 O O . TRP A 1 159 ? -2.990 1.188 10.748 1.00 92.38 159 TRP A O 1
ATOM 1248 N N . LYS A 1 160 ? -4.727 2.523 11.264 1.00 92.81 160 LYS A N 1
ATOM 1249 C CA . LYS A 1 160 ? -5.670 2.037 10.247 1.00 92.81 160 LYS A CA 1
ATOM 1250 C C . LYS A 1 160 ? -6.017 3.110 9.232 1.00 92.81 160 LYS A C 1
ATOM 1252 O O . LYS A 1 160 ? -5.879 4.310 9.493 1.00 92.81 160 LYS A O 1
ATOM 1257 N N . GLY A 1 161 ? -6.520 2.656 8.089 1.00 92.94 161 GLY A N 1
ATOM 1258 C CA . GLY A 1 161 ? -7.056 3.528 7.063 1.00 92.94 161 GLY A CA 1
ATOM 1259 C C . GLY A 1 161 ? -5.970 4.423 6.498 1.00 92.94 161 GLY A C 1
ATOM 1260 O O . GLY A 1 161 ? -6.091 5.640 6.596 1.00 92.94 161 GLY A O 1
ATOM 1261 N N . LEU A 1 162 ? -4.879 3.842 6.000 1.00 94.69 162 LEU A N 1
ATOM 1262 C CA . LEU A 1 162 ? -3.677 4.571 5.588 1.00 94.69 162 LEU A CA 1
ATOM 1263 C C . LEU A 1 162 ? -3.394 4.402 4.102 1.00 94.69 162 LEU A C 1
ATOM 1265 O O . LEU A 1 162 ? -3.717 3.386 3.488 1.00 94.69 162 LEU A O 1
ATOM 1269 N N . GLU A 1 163 ? -2.704 5.385 3.541 1.00 96.81 163 GLU A N 1
ATOM 1270 C CA . GLU A 1 163 ? -2.058 5.227 2.248 1.00 96.81 163 GLU A CA 1
ATOM 1271 C C . GLU A 1 163 ? -0.659 4.634 2.462 1.00 96.81 163 GLU A C 1
ATOM 1273 O O . GLU A 1 163 ? 0.187 5.246 3.121 1.00 96.81 163 GLU A O 1
ATOM 1278 N N . LEU A 1 164 ? -0.402 3.460 1.880 1.00 97.88 164 LEU A N 1
ATOM 1279 C CA . LEU A 1 164 ? 0.936 2.884 1.797 1.00 97.88 164 LEU A CA 1
ATOM 1280 C C . LEU A 1 164 ? 1.402 2.942 0.346 1.00 97.88 164 LEU A C 1
ATOM 1282 O O . LEU A 1 164 ? 0.852 2.266 -0.522 1.00 97.88 164 LEU A O 1
ATOM 1286 N N . ARG A 1 165 ? 2.402 3.776 0.075 1.00 97.88 165 ARG A N 1
ATOM 1287 C CA . ARG A 1 165 ? 2.825 4.124 -1.280 1.00 97.88 165 ARG A CA 1
ATOM 1288 C C . ARG A 1 165 ? 4.149 3.468 -1.631 1.00 97.88 165 ARG A C 1
ATOM 1290 O O . ARG A 1 165 ? 5.206 3.896 -1.173 1.00 97.88 165 ARG A O 1
ATOM 1297 N N . PHE A 1 166 ? 4.097 2.426 -2.448 1.00 97.94 166 PHE A N 1
ATOM 1298 C CA . PHE A 1 166 ? 5.286 1.694 -2.861 1.00 97.94 166 PHE A CA 1
ATOM 1299 C C . PHE A 1 166 ? 6.077 2.449 -3.930 1.00 97.94 166 PHE A C 1
ATOM 1301 O O . PHE A 1 166 ? 5.520 3.049 -4.855 1.00 97.94 166 PHE A O 1
ATOM 1308 N N . PHE A 1 167 ? 7.398 2.404 -3.802 1.00 96.38 167 PHE A N 1
ATOM 1309 C CA . PHE A 1 167 ? 8.327 2.988 -4.755 1.00 96.38 167 PHE A CA 1
ATOM 1310 C C . PHE A 1 167 ? 9.633 2.210 -4.811 1.00 96.38 167 PHE A C 1
ATOM 1312 O O . PHE A 1 167 ? 9.934 1.363 -3.967 1.00 96.38 167 PHE A O 1
ATOM 1319 N N . ARG A 1 168 ? 10.440 2.550 -5.807 1.00 94.25 168 ARG A N 1
ATOM 1320 C CA . ARG A 1 168 ? 11.855 2.217 -5.872 1.00 94.25 168 ARG A CA 1
ATOM 1321 C C . ARG A 1 168 ? 12.638 3.485 -6.138 1.00 94.25 168 ARG A C 1
ATOM 1323 O O . ARG A 1 168 ? 12.147 4.449 -6.713 1.00 94.25 168 ARG A O 1
ATOM 1330 N N . SER A 1 169 ? 13.882 3.489 -5.714 1.00 90.56 169 SER A N 1
ATOM 1331 C CA . SER A 1 169 ? 14.810 4.573 -6.007 1.00 90.56 169 SER A CA 1
ATOM 1332 C C . SER A 1 169 ? 15.776 4.163 -7.105 1.00 90.56 169 SER A C 1
ATOM 1334 O O . SER A 1 169 ? 16.187 3.003 -7.208 1.00 90.56 169 SER A O 1
ATOM 1336 N N . VAL A 1 170 ? 16.111 5.118 -7.962 1.00 87.75 170 VAL A N 1
ATOM 1337 C CA . VAL A 1 170 ? 17.128 4.933 -8.991 1.00 87.75 170 VAL A CA 1
ATOM 1338 C C . VAL A 1 170 ? 18.484 5.182 -8.338 1.00 87.75 170 VAL A C 1
ATOM 1340 O O . VAL A 1 170 ? 18.717 6.259 -7.799 1.00 87.75 170 VAL A O 1
ATOM 1343 N N . ASN A 1 171 ? 19.367 4.181 -8.399 1.00 74.50 171 ASN A N 1
ATOM 1344 C CA . ASN A 1 171 ? 20.672 4.137 -7.722 1.00 74.50 171 ASN A CA 1
ATOM 1345 C C . ASN A 1 171 ? 20.569 3.998 -6.178 1.00 74.50 171 ASN A C 1
ATOM 1347 O O . ASN A 1 171 ? 19.569 4.350 -5.559 1.00 74.50 171 ASN A O 1
ATOM 1351 N N . ARG A 1 172 ? 21.572 3.372 -5.535 1.00 60.12 172 ARG A N 1
ATOM 1352 C CA . ARG A 1 172 ? 21.502 2.858 -4.138 1.00 60.12 172 ARG 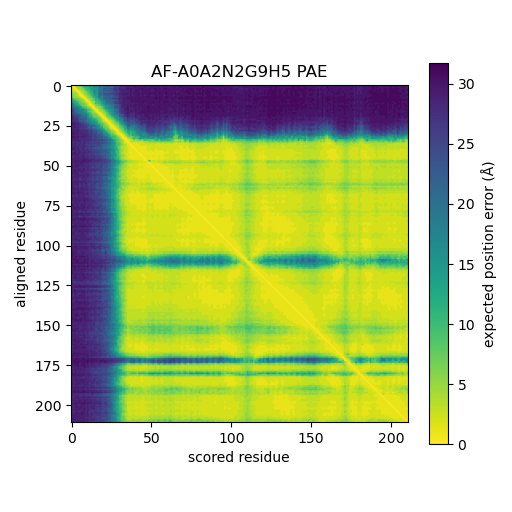A CA 1
ATOM 1353 C C . ARG A 1 172 ? 21.684 3.930 -3.040 1.00 60.12 172 ARG A C 1
ATOM 1355 O O . ARG A 1 172 ? 22.399 3.685 -2.072 1.00 60.12 172 ARG A O 1
ATOM 1362 N N . THR A 1 173 ? 21.078 5.109 -3.155 1.00 62.66 173 THR A N 1
ATOM 1363 C CA . THR A 1 173 ? 21.406 6.275 -2.300 1.00 62.66 173 THR A CA 1
ATOM 1364 C C . THR A 1 173 ? 20.303 6.730 -1.337 1.00 62.66 173 THR A C 1
ATOM 1366 O O . THR A 1 173 ? 20.391 7.808 -0.762 1.00 62.66 173 THR A O 1
ATOM 1369 N N . THR A 1 174 ? 19.286 5.924 -1.050 1.00 69.56 174 THR A N 1
ATOM 1370 C CA . THR A 1 174 ? 17.956 6.446 -0.660 1.00 69.56 174 THR A CA 1
ATOM 1371 C C . THR A 1 174 ? 17.348 5.822 0.604 1.00 69.56 174 THR A C 1
ATOM 1373 O O . THR A 1 174 ? 17.828 4.778 1.059 1.00 69.56 174 THR A O 1
ATOM 1376 N N . PRO A 1 175 ? 16.322 6.462 1.210 1.00 84.81 175 PRO A N 1
ATOM 1377 C CA . PRO A 1 175 ? 15.702 5.966 2.438 1.00 84.81 175 PRO A CA 1
ATOM 1378 C C . PRO A 1 175 ? 14.957 4.641 2.222 1.00 84.81 175 PRO A C 1
ATOM 1380 O O . PRO A 1 175 ? 14.507 4.324 1.115 1.00 84.81 175 PRO A O 1
ATOM 1383 N N . ALA A 1 176 ? 14.831 3.856 3.294 1.00 90.69 176 ALA A N 1
ATOM 1384 C CA . ALA A 1 176 ? 14.059 2.614 3.283 1.00 90.69 176 ALA A CA 1
ATOM 1385 C C . ALA A 1 176 ? 12.543 2.878 3.253 1.00 90.69 176 ALA A C 1
ATOM 1387 O O . ALA A 1 176 ? 11.802 2.149 2.599 1.00 90.69 176 ALA A O 1
ATOM 1388 N N . ALA A 1 177 ? 12.104 3.942 3.915 1.00 94.38 177 ALA A N 1
ATOM 1389 C CA . ALA A 1 177 ? 10.752 4.473 3.883 1.00 94.38 177 ALA A CA 1
ATOM 1390 C C . ALA A 1 177 ? 10.790 5.953 4.296 1.00 94.38 177 ALA A C 1
ATOM 1392 O O . ALA A 1 177 ? 11.846 6.461 4.678 1.00 94.38 177 ALA A O 1
ATOM 1393 N N . PHE A 1 178 ? 9.671 6.652 4.146 1.00 92.69 178 PHE A N 1
ATOM 1394 C CA . PHE A 1 178 ? 9.454 7.941 4.795 1.00 92.69 178 PHE A CA 1
ATOM 1395 C C . PHE A 1 178 ? 7.963 8.160 5.038 1.00 92.69 178 PHE A C 1
ATOM 1397 O O . PHE A 1 178 ? 7.124 7.749 4.231 1.00 92.69 178 PHE A O 1
ATOM 1404 N N . ALA A 1 179 ? 7.639 8.862 6.112 1.00 92.75 179 ALA A N 1
ATOM 1405 C CA . ALA A 1 179 ? 6.294 9.310 6.411 1.00 92.75 179 ALA A CA 1
ATOM 1406 C C . ALA A 1 179 ? 6.044 10.751 5.952 1.00 92.75 179 ALA A C 1
ATOM 1408 O O . ALA A 1 179 ? 6.937 11.590 5.828 1.00 92.75 179 ALA A O 1
ATOM 1409 N N . SER A 1 180 ? 4.775 11.049 5.728 1.00 86.56 180 SER A N 1
ATOM 1410 C CA . SER A 1 180 ? 4.229 12.397 5.639 1.00 86.56 180 SER A CA 1
ATOM 1411 C C . SER A 1 180 ? 2.861 12.387 6.318 1.00 86.56 180 SER A C 1
ATOM 1413 O O . SER A 1 180 ? 2.341 11.316 6.623 1.00 86.56 180 SER A O 1
ATOM 1415 N N . ALA A 1 181 ? 2.252 13.557 6.525 1.00 76.00 181 ALA A N 1
ATOM 1416 C CA . ALA A 1 181 ? 1.085 13.745 7.394 1.00 76.00 181 ALA A CA 1
ATOM 1417 C C . ALA A 1 181 ? -0.072 12.733 7.205 1.00 76.00 181 ALA A C 1
ATOM 1419 O O . ALA A 1 181 ? -0.836 12.507 8.136 1.00 76.00 181 ALA A O 1
ATOM 1420 N N . TRP A 1 182 ? -0.216 12.113 6.027 1.00 81.06 182 TRP A N 1
ATOM 1421 C CA . TRP A 1 182 ? -1.316 11.187 5.729 1.00 81.06 182 TRP A CA 1
ATOM 1422 C C . TRP A 1 182 ? -0.890 9.859 5.086 1.00 81.06 182 TRP A C 1
ATOM 1424 O O . TRP A 1 182 ? -1.759 9.070 4.715 1.00 81.06 182 TRP A O 1
ATOM 1434 N N . TYR A 1 183 ? 0.411 9.593 4.925 1.00 93.69 183 TYR A N 1
ATOM 1435 C CA . TYR A 1 183 ? 0.872 8.392 4.223 1.00 93.69 183 TYR A CA 1
ATOM 1436 C C . TYR A 1 183 ? 2.274 7.937 4.628 1.00 93.69 183 TYR A C 1
ATOM 1438 O O . TYR A 1 183 ? 3.117 8.746 5.014 1.00 93.69 183 TYR A O 1
ATOM 1446 N N . VAL A 1 184 ? 2.530 6.643 4.425 1.00 96.44 184 VAL A N 1
ATOM 1447 C CA . VAL A 1 184 ? 3.869 6.045 4.465 1.00 96.44 184 VAL A CA 1
ATOM 1448 C C . VAL A 1 184 ? 4.288 5.715 3.039 1.00 96.44 184 VAL A C 1
ATOM 1450 O O . VAL A 1 184 ? 3.568 5.024 2.318 1.00 96.44 184 VAL A O 1
ATOM 1453 N N . ALA A 1 185 ? 5.453 6.188 2.612 1.00 96.00 185 ALA A N 1
ATOM 1454 C CA . ALA A 1 185 ? 6.087 5.746 1.381 1.00 96.00 185 ALA A CA 1
ATOM 1455 C C . ALA A 1 185 ? 7.105 4.647 1.684 1.00 96.00 185 ALA A C 1
ATOM 1457 O O . ALA A 1 185 ? 7.972 4.808 2.539 1.00 96.00 185 ALA A O 1
ATOM 1458 N N . TYR A 1 186 ? 7.024 3.541 0.952 1.00 97.12 186 TYR A N 1
ATOM 1459 C CA . TYR A 1 186 ? 7.775 2.316 1.199 1.00 97.12 186 TYR A CA 1
ATOM 1460 C C . TYR A 1 186 ? 8.677 1.970 0.012 1.00 97.12 186 TYR A C 1
ATOM 1462 O O . TYR A 1 186 ? 8.196 1.784 -1.108 1.00 97.12 186 TYR A O 1
ATOM 1470 N N . ASN A 1 187 ? 9.981 1.821 0.250 1.00 95.69 187 ASN A N 1
ATOM 1471 C CA . ASN A 1 187 ? 10.937 1.468 -0.794 1.00 95.69 187 ASN A CA 1
ATOM 1472 C C . ASN A 1 187 ? 11.097 -0.055 -0.908 1.00 95.69 187 ASN A C 1
ATOM 1474 O O . ASN A 1 187 ? 11.723 -0.678 -0.048 1.00 95.69 187 ASN A O 1
ATOM 1478 N N . VAL A 1 188 ? 10.637 -0.665 -2.004 1.00 95.81 188 VAL A N 1
ATOM 1479 C CA . VAL A 1 188 ? 10.801 -2.120 -2.226 1.00 95.81 188 VAL A CA 1
ATOM 1480 C C . VAL A 1 188 ? 12.256 -2.538 -2.466 1.00 95.81 188 VAL A C 1
ATOM 1482 O O . VAL A 1 188 ? 12.571 -3.720 -2.516 1.00 95.81 188 VAL A O 1
ATOM 1485 N N . SER A 1 189 ? 13.177 -1.584 -2.621 1.00 92.00 189 SER A N 1
ATOM 1486 C CA . SER A 1 189 ? 14.619 -1.847 -2.628 1.00 92.00 189 SER A CA 1
ATOM 1487 C C . SER A 1 189 ? 15.351 -1.176 -1.461 1.00 92.00 189 SER A C 1
ATOM 1489 O O . SER A 1 189 ? 16.555 -0.925 -1.553 1.00 92.00 189 SER A O 1
ATOM 1491 N N . GLY A 1 190 ? 14.633 -0.834 -0.387 1.00 89.12 190 GLY A N 1
ATOM 1492 C CA . GLY A 1 190 ? 15.188 -0.190 0.799 1.00 89.12 190 GLY A CA 1
ATOM 1493 C C . GLY A 1 190 ? 16.189 -1.082 1.534 1.00 89.12 190 GLY A C 1
ATOM 1494 O O . GLY A 1 190 ? 16.019 -2.296 1.626 1.00 89.12 190 GLY A O 1
ATOM 1495 N N . SER A 1 191 ? 17.243 -0.489 2.101 1.00 87.88 191 SER A N 1
ATOM 1496 C CA . SER A 1 191 ? 18.297 -1.246 2.793 1.00 87.88 191 SER A CA 1
ATOM 1497 C C . SER A 1 191 ? 17.808 -1.997 4.033 1.00 87.88 191 SER A C 1
ATOM 1499 O O . SER A 1 191 ? 18.389 -3.034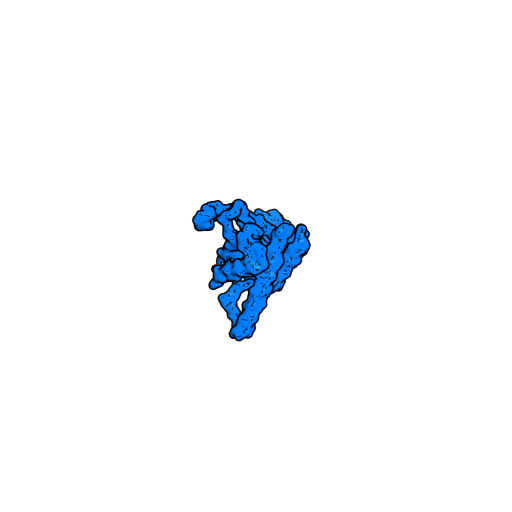 4.345 1.00 87.88 191 SER A O 1
ATOM 1501 N N . LEU A 1 192 ? 16.758 -1.499 4.693 1.00 89.50 192 LEU A N 1
ATOM 1502 C CA . LEU A 1 192 ? 16.139 -2.104 5.880 1.00 89.50 192 LEU A CA 1
ATOM 1503 C C . LEU A 1 192 ? 15.013 -3.094 5.533 1.00 89.50 192 LEU A C 1
ATOM 1505 O O . LEU A 1 192 ? 14.610 -3.897 6.368 1.00 89.50 192 LEU A O 1
ATOM 1509 N N . MET A 1 193 ? 14.548 -3.102 4.281 1.00 91.44 193 MET A N 1
ATOM 1510 C CA . MET A 1 193 ? 13.417 -3.917 3.825 1.00 91.44 193 MET A CA 1
ATOM 1511 C C . MET A 1 193 ? 13.875 -5.312 3.389 1.00 91.44 193 MET A C 1
ATOM 1513 O O . MET A 1 193 ? 13.685 -5.715 2.244 1.00 91.44 193 MET A O 1
ATOM 1517 N N . ARG A 1 194 ? 14.559 -6.029 4.287 1.00 93.38 194 ARG A N 1
ATOM 1518 C CA . ARG A 1 194 ? 15.198 -7.329 3.992 1.00 93.38 194 ARG A CA 1
ATOM 1519 C C . ARG A 1 194 ? 14.587 -8.517 4.731 1.00 93.38 194 ARG A C 1
ATOM 1521 O O . ARG A 1 194 ? 14.947 -9.652 4.436 1.00 93.38 194 ARG A O 1
ATOM 1528 N N . SER A 1 195 ? 13.701 -8.267 5.687 1.00 96.75 195 SER A N 1
ATOM 1529 C CA . SER A 1 195 ? 13.026 -9.288 6.487 1.00 96.75 195 SER A CA 1
ATOM 1530 C C . SER A 1 195 ? 11.668 -8.777 6.965 1.00 96.75 195 SER A C 1
ATOM 1532 O O . SER A 1 195 ? 11.421 -7.571 6.963 1.00 96.75 195 SER A O 1
ATOM 1534 N N . ALA A 1 196 ? 10.802 -9.690 7.414 1.00 97.44 196 ALA A N 1
ATOM 1535 C CA . ALA A 1 196 ? 9.516 -9.332 8.014 1.00 97.44 196 ALA A CA 1
ATOM 1536 C C . ALA A 1 196 ? 9.680 -8.400 9.229 1.00 97.44 196 ALA A C 1
ATOM 1538 O O . ALA A 1 196 ? 8.982 -7.397 9.331 1.00 97.44 196 ALA A O 1
ATOM 1539 N N . GLU A 1 197 ? 10.648 -8.697 10.098 1.00 97.25 197 GLU A N 1
ATOM 1540 C CA . GLU A 1 197 ? 10.993 -7.875 11.263 1.00 97.25 197 GLU A CA 1
ATOM 1541 C C . GLU A 1 197 ? 11.450 -6.470 10.858 1.00 97.25 197 GLU A C 1
ATOM 1543 O O . GLU A 1 197 ? 10.879 -5.489 11.322 1.00 97.25 197 GLU A O 1
ATOM 1548 N N . GLY A 1 198 ? 12.395 -6.353 9.917 1.00 96.81 198 GLY A N 1
ATOM 1549 C CA . GLY A 1 198 ? 12.877 -5.046 9.461 1.00 96.81 198 GLY A CA 1
ATOM 1550 C C . GLY A 1 198 ? 11.770 -4.196 8.830 1.00 96.81 198 GLY A C 1
ATOM 1551 O O . GLY A 1 198 ? 11.727 -2.982 9.028 1.00 96.81 198 GLY A O 1
ATOM 1552 N N . VAL A 1 199 ? 10.834 -4.833 8.116 1.00 97.81 199 VAL A N 1
ATOM 1553 C CA . VAL A 1 199 ? 9.634 -4.166 7.596 1.00 97.81 199 VAL A CA 1
ATOM 1554 C C . VAL A 1 199 ? 8.730 -3.686 8.721 1.00 97.81 199 VAL A C 1
ATOM 1556 O O . VAL A 1 199 ? 8.322 -2.528 8.695 1.00 97.81 199 VAL A O 1
ATOM 1559 N N . ARG A 1 200 ? 8.421 -4.541 9.699 1.00 97.44 200 ARG A N 1
ATOM 1560 C CA . ARG A 1 200 ? 7.569 -4.177 10.834 1.00 97.44 200 ARG A CA 1
ATOM 1561 C C . ARG A 1 200 ? 8.158 -3.011 11.615 1.00 97.44 200 ARG A C 1
ATOM 1563 O O . ARG A 1 200 ? 7.462 -2.023 11.823 1.00 97.44 200 ARG A O 1
ATOM 1570 N N . ASP A 1 201 ? 9.425 -3.102 11.997 1.00 96.88 201 ASP A N 1
ATOM 1571 C CA . ASP A 1 201 ? 10.091 -2.079 12.800 1.00 96.88 201 ASP A CA 1
ATOM 1572 C C . ASP A 1 201 ? 10.156 -0.745 12.042 1.00 96.88 201 ASP A C 1
ATOM 1574 O O . ASP A 1 201 ? 9.892 0.313 12.615 1.00 96.88 201 ASP A O 1
ATOM 1578 N N . THR A 1 202 ? 10.405 -0.793 10.727 1.00 97.06 202 THR A N 1
ATOM 1579 C CA . THR A 1 202 ? 10.345 0.409 9.886 1.00 97.06 202 THR A CA 1
ATOM 1580 C C . THR A 1 202 ? 8.926 0.972 9.816 1.00 97.06 202 THR A C 1
ATOM 1582 O O . THR A 1 202 ? 8.743 2.170 9.974 1.00 97.06 202 THR A O 1
ATOM 1585 N N . LEU A 1 203 ? 7.898 0.143 9.618 1.00 96.94 203 LEU A N 1
ATOM 1586 C CA . LEU A 1 203 ? 6.515 0.626 9.567 1.00 96.94 203 LEU A CA 1
ATOM 1587 C C . LEU A 1 203 ? 6.081 1.252 10.895 1.00 96.94 203 LEU A C 1
ATOM 1589 O O . LEU A 1 203 ? 5.467 2.311 10.876 1.00 96.94 203 LEU A O 1
ATOM 1593 N N . VAL A 1 204 ? 6.438 0.660 12.037 1.00 95.75 204 VAL A N 1
ATOM 1594 C CA . VAL A 1 204 ? 6.180 1.257 13.358 1.00 95.75 204 VAL A CA 1
ATOM 1595 C C . VAL A 1 204 ? 6.860 2.624 13.479 1.00 95.75 204 VAL A C 1
ATOM 1597 O O . VAL A 1 204 ? 6.230 3.580 13.932 1.00 95.75 204 VAL A O 1
ATOM 1600 N N . HIS A 1 205 ? 8.114 2.742 13.032 1.00 96.31 205 HIS A N 1
ATOM 1601 C CA . HIS A 1 205 ? 8.837 4.014 13.002 1.00 96.31 205 HIS A CA 1
ATOM 1602 C C . HIS A 1 205 ? 8.130 5.070 12.136 1.00 96.31 205 HIS A C 1
ATOM 1604 O O . HIS A 1 205 ? 7.924 6.197 12.583 1.00 96.31 205 HIS A O 1
ATOM 1610 N N . GLU A 1 206 ? 7.695 4.713 10.927 1.00 96.25 206 GLU A N 1
ATOM 1611 C CA . GLU A 1 206 ? 7.005 5.664 10.049 1.00 96.25 206 GLU A CA 1
ATOM 1612 C C . GLU A 1 206 ? 5.614 6.047 10.576 1.00 96.25 206 GLU A C 1
ATOM 1614 O O . GLU A 1 206 ? 5.223 7.209 10.494 1.00 96.25 206 GLU A O 1
ATOM 1619 N N . LEU A 1 207 ? 4.875 5.110 11.180 1.00 94.44 207 LEU A N 1
ATOM 1620 C CA . LEU A 1 207 ? 3.602 5.416 11.841 1.00 94.44 207 LEU A CA 1
ATOM 1621 C C . LEU A 1 207 ? 3.794 6.376 13.016 1.00 94.44 207 LEU A C 1
ATOM 1623 O O . LEU A 1 207 ? 2.949 7.242 13.242 1.00 94.44 207 LEU A O 1
ATOM 1627 N N . PHE A 1 208 ? 4.902 6.258 13.753 1.00 93.00 208 PHE A N 1
ATOM 1628 C CA . PHE A 1 208 ? 5.238 7.200 14.815 1.00 93.00 208 PHE A CA 1
ATOM 1629 C C . PHE A 1 208 ? 5.424 8.619 14.271 1.00 93.00 208 PHE A C 1
ATOM 1631 O O . PHE A 1 208 ? 4.920 9.554 14.873 1.00 93.00 208 PHE A O 1
ATOM 1638 N N . HIS A 1 209 ? 6.044 8.794 13.103 1.00 92.12 209 HIS A N 1
ATOM 1639 C CA . HIS A 1 209 ? 6.164 10.113 12.473 1.00 92.12 209 HIS A CA 1
ATOM 1640 C C . HIS A 1 209 ? 4.832 10.726 12.005 1.00 92.12 209 HIS A C 1
ATOM 1642 O O . HIS A 1 209 ? 4.771 11.934 11.775 1.00 92.12 209 HIS A O 1
ATOM 1648 N N . MET A 1 210 ? 3.774 9.925 11.848 1.00 89.25 210 MET A N 1
ATOM 1649 C CA . MET A 1 210 ? 2.452 10.401 11.420 1.00 89.25 210 MET A CA 1
ATOM 1650 C C . MET A 1 210 ? 1.553 10.891 12.564 1.00 89.25 210 MET A C 1
ATOM 1652 O O . MET A 1 210 ? 0.496 11.458 12.282 1.00 89.25 210 MET A O 1
ATOM 1656 N N . ASN A 1 211 ? 1.922 10.631 13.821 1.00 88.75 211 ASN A N 1
ATOM 1657 C CA . ASN A 1 211 ? 1.087 10.849 15.006 1.00 88.75 211 ASN A CA 1
ATOM 1658 C C . ASN A 1 211 ? 1.748 11.805 15.998 1.00 88.75 211 ASN A C 1
ATOM 1660 O O . ASN A 1 211 ? 0.995 12.577 16.630 1.00 88.75 211 ASN A O 1
#

Foldseek 3Di:
DDDDDDDDPPDDPPVVVPPPPDPDPPPPDDPDAPFPQALVNLLCQACVPNPVLSVVQCVVLPPDHTLSSSLSSLCSSCVVAVLLSVLQNLQCVQFVEHAGAHHFDWDDDPPLGIWTKHTDHCGDVNSVLSVLVSVLLNVVSVVQVVVCVVVVHHDPARSGNAYEHEIAIDDDRDAQWAADQGHIYGHSPHPQSPDSVSSNVVSVVRSVVND

Radius of gyration: 27.38 Å; Cα contacts (8 Å, |Δi|>4): 312; chains: 1; bounding box: 98×70×62 Å

Mean predicted aligned error: 9.68 Å